Protein AF-A0A915M127-F1 (afdb_monomer)

Nearest PDB structures (foldseek):
  8on9-assembly1_A  TM=3.246E-01  e=2.427E-01  Malacoceros fuliginosus

Organism: Meloidogyne javanica (NCBI:txid6303)

Secondary structure (DSSP, 8-state):
---SHHHHHHHHHHHHHHHHHHHS-TT-SGGGHHHHHT-SSHHHHHHHHHHHHHHHHHHHHHHHHHHHHHHH---S----HHHHHHHHS--HHHHEEEEEETTEEE-HHHHEEEEEETTTEEEEEE------S-GGGS-EEEEEPPPPPS-TT------EEEE---SSS---S-SEEEE-TT-------------PPP-TTT--GGGTTS-TTHHHHHHHHIIIIIHHHS---TTHHHHS-TT----

Radius of gyration: 34.63 Å; Cα contacts (8 Å, |Δi|>4): 190; chains: 1; bounding box: 61×51×104 Å

Solvent-accessible surface area (backbone atoms only — not comparable to full-atom values): 15918 Å² total; per-residue (Å²): 142,89,80,74,75,69,59,61,60,56,51,56,54,54,56,49,53,54,51,53,60,54,68,78,42,81,83,68,70,56,89,56,52,71,62,46,74,69,50,91,51,73,69,62,41,55,55,49,52,51,52,52,50,52,54,48,53,52,52,51,51,52,52,50,51,48,54,50,42,55,71,76,55,64,82,68,82,76,69,50,66,47,58,49,48,72,70,75,34,88,49,58,85,59,32,47,73,46,31,28,49,37,91,44,81,48,63,46,70,77,42,38,43,83,42,71,43,89,99,66,46,77,45,74,40,73,57,97,78,80,72,87,49,63,73,88,57,21,40,79,47,74,43,72,43,82,64,90,71,92,62,90,81,63,94,62,88,74,68,47,76,48,72,77,75,75,99,44,83,40,75,51,94,58,62,75,42,80,43,55,80,100,58,91,85,84,83,90,85,80,92,81,89,85,85,80,77,86,36,97,89,79,48,71,78,91,47,76,87,53,38,87,40,46,63,60,51,51,53,48,42,45,65,70,29,40,66,76,64,75,44,79,66,76,60,43,71,69,54,46,64,84,86,64,84,80,125

Sequence (247 aa):
MNKSSTLSQKQGKKELVRRTLAEDYPGLDYLGIHSVLNARYSWYRILWFSILSVCLLIGLFTIYRIIHEYVQVPSATLINVKSFFDNFGLQCKQFLQHCQLGDTKLDCCKVFEPIYLIRRGRCFRTISLYQKNFDELGKLRVQLMHPPEMDKNLNKIKEIIAFVAEHKPQIA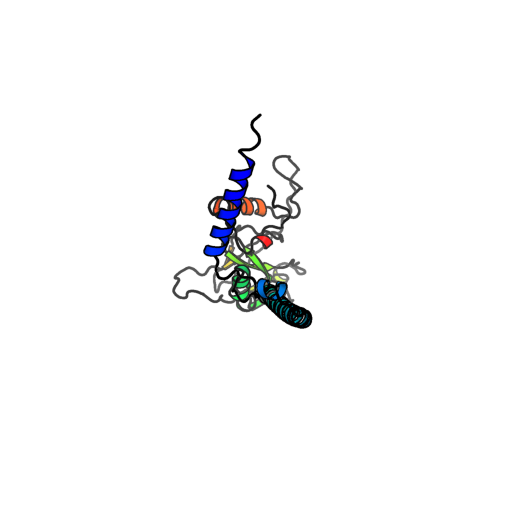PFPRYYLYPNVWTKMRLSARRIRLFPAAEVCSDEYLNVGKDICYIERWIQTYLEGPLNCTYPYMNEIRPTKLSRL

Structure (mmCIF, N/CA/C/O backbone):
data_AF-A0A915M127-F1
#
_entry.id   AF-A0A915M127-F1
#
loop_
_atom_site.group_PDB
_atom_site.id
_atom_site.type_symbol
_atom_site.label_atom_id
_atom_site.label_alt_id
_atom_site.label_comp_id
_atom_site.label_asym_id
_atom_site.label_entity_id
_atom_site.label_seq_id
_atom_site.pdbx_PDB_ins_code
_atom_site.Cartn_x
_atom_site.Cartn_y
_atom_site.Cartn_z
_atom_site.occupancy
_atom_site.B_iso_or_equiv
_atom_site.auth_seq_id
_atom_site.auth_comp_id
_atom_site.auth_asym_id
_atom_site.auth_atom_id
_atom_site.pdbx_PDB_model_num
ATOM 1 N N . MET A 1 1 ? 2.031 33.344 81.693 1.00 42.09 1 MET A N 1
ATOM 2 C CA . MET A 1 1 ? 0.870 32.428 81.780 1.00 42.09 1 MET A CA 1
ATOM 3 C C . MET A 1 1 ? -0.126 32.805 80.688 1.00 42.09 1 MET A C 1
ATOM 5 O O . MET A 1 1 ? -0.754 33.834 80.831 1.00 42.09 1 MET A O 1
ATOM 9 N N . ASN A 1 2 ? -0.205 32.066 79.574 1.00 46.06 2 ASN A N 1
ATOM 10 C CA . ASN A 1 2 ? -1.273 32.202 78.562 1.00 46.06 2 ASN A CA 1
ATOM 11 C C . ASN A 1 2 ? -1.235 30.987 77.615 1.00 46.06 2 ASN A C 1
ATOM 13 O O . ASN A 1 2 ? -0.660 31.033 76.533 1.00 46.06 2 ASN A O 1
ATOM 17 N N . LYS A 1 3 ? -1.776 29.849 78.069 1.00 45.22 3 LYS A N 1
ATOM 18 C CA . LYS A 1 3 ? -1.919 28.614 77.265 1.00 45.22 3 LYS A CA 1
ATOM 19 C C . LYS A 1 3 ? -3.330 28.002 77.327 1.00 45.22 3 LYS A C 1
ATOM 21 O O . LYS A 1 3 ? -3.561 26.962 76.726 1.00 45.22 3 LYS A O 1
ATOM 26 N N . SER A 1 4 ? -4.268 28.647 78.029 1.00 47.22 4 SER A N 1
ATOM 27 C CA . SER A 1 4 ? -5.620 28.113 78.276 1.00 47.22 4 SER A CA 1
ATOM 28 C C . SER A 1 4 ? -6.640 28.480 77.180 1.00 47.22 4 SER A C 1
ATOM 30 O O . SER A 1 4 ? -7.591 27.745 76.935 1.00 47.22 4 SER A O 1
ATOM 32 N N . SER A 1 5 ? -6.430 29.574 76.438 1.00 48.31 5 SER A N 1
ATOM 33 C CA . SER A 1 5 ? -7.429 30.109 75.495 1.00 48.31 5 SER A CA 1
ATOM 34 C C . SER A 1 5 ? -7.428 29.474 74.094 1.00 48.31 5 SER A C 1
ATOM 36 O O . SER A 1 5 ? -8.428 29.563 73.387 1.00 48.31 5 SER A O 1
ATOM 38 N N . THR A 1 6 ? -6.363 28.783 73.677 1.00 47.22 6 THR A N 1
ATOM 39 C CA . THR A 1 6 ? -6.256 28.191 72.323 1.00 47.22 6 THR A CA 1
ATOM 40 C C . THR A 1 6 ? -6.834 26.776 72.197 1.00 47.22 6 THR A C 1
ATOM 42 O O . THR A 1 6 ? -7.047 26.298 71.081 1.00 47.22 6 THR A O 1
ATOM 45 N N . LEU A 1 7 ? -7.126 26.100 73.314 1.00 50.34 7 LEU A N 1
ATOM 46 C CA . LEU A 1 7 ? -7.706 24.748 73.327 1.00 50.34 7 LEU A CA 1
ATOM 47 C C . LEU A 1 7 ? -9.230 24.754 73.124 1.00 50.34 7 LEU A C 1
ATOM 49 O O . LEU A 1 7 ? -9.739 23.939 72.355 1.00 50.34 7 LEU A O 1
ATOM 53 N N . SER A 1 8 ? -9.935 25.728 73.707 1.00 48.59 8 SER A N 1
ATOM 54 C CA . SER A 1 8 ? -11.399 25.849 73.599 1.00 48.59 8 SER A CA 1
ATOM 55 C C . SER A 1 8 ? -11.862 26.188 72.168 1.00 48.59 8 SER A C 1
ATOM 57 O O . SER A 1 8 ? -12.795 25.591 71.632 1.00 48.59 8 SER A O 1
ATOM 59 N N . GLN A 1 9 ? -11.123 27.048 71.456 1.00 51.84 9 GLN A N 1
ATOM 60 C CA . GLN A 1 9 ? -11.476 27.451 70.087 1.00 51.84 9 GLN A CA 1
ATOM 61 C C . GLN A 1 9 ? -11.247 26.340 69.037 1.00 51.84 9 GLN A C 1
ATOM 63 O O . GLN A 1 9 ? -11.909 26.311 67.997 1.00 51.84 9 GLN A O 1
ATOM 68 N N . LYS A 1 10 ? -10.337 25.389 69.305 1.00 51.91 10 LYS A N 1
ATOM 69 C CA . LYS A 1 10 ? -10.114 24.205 68.452 1.00 51.91 10 LYS A CA 1
ATOM 70 C C . LYS A 1 10 ? -11.212 23.149 68.603 1.00 51.91 10 LYS A C 1
ATOM 72 O O . LYS A 1 10 ? -11.467 22.429 67.639 1.00 51.91 10 LYS A O 1
ATOM 77 N N . GLN A 1 11 ? -11.858 23.063 69.767 1.00 53.84 11 GLN A N 1
ATOM 78 C CA . GLN A 1 11 ? -12.994 22.161 69.977 1.00 53.84 11 GLN A CA 1
ATOM 79 C C . GLN A 1 11 ? -14.227 22.648 69.205 1.00 53.84 11 GLN A C 1
ATOM 81 O O . GLN A 1 11 ? -14.786 21.880 68.428 1.00 53.84 11 GLN A O 1
ATOM 86 N N . GLY A 1 12 ? -14.549 23.946 69.268 1.00 61.09 12 GLY A N 1
ATOM 87 C CA . GLY A 1 12 ? -15.705 24.512 68.557 1.00 61.09 12 GLY A CA 1
ATOM 88 C C . GLY A 1 12 ? -15.650 24.373 67.029 1.00 61.09 12 GLY A C 1
ATOM 89 O O . GLY A 1 12 ? -16.664 24.086 66.399 1.00 61.09 12 GLY A O 1
ATOM 90 N N . LYS A 1 13 ? -14.464 24.497 66.411 1.00 59.50 13 LYS A N 1
ATOM 91 C CA . LYS A 1 13 ? -14.315 24.309 64.953 1.00 59.50 13 LYS A CA 1
ATOM 92 C C . LYS A 1 13 ? -14.474 22.852 64.514 1.00 59.50 13 LYS A C 1
ATOM 94 O O . LYS A 1 13 ? -15.013 22.610 63.441 1.00 59.50 13 LYS A O 1
ATOM 99 N N . LYS A 1 14 ? -14.028 21.885 65.324 1.00 61.88 14 LYS A N 1
ATOM 100 C CA . LYS A 1 14 ? -14.234 20.459 65.026 1.00 61.88 14 LYS A CA 1
ATOM 101 C C . LYS A 1 14 ? -15.705 20.074 65.147 1.00 61.88 14 LYS A C 1
ATOM 103 O O . LYS A 1 14 ? -16.187 19.335 64.299 1.00 61.88 14 LYS A O 1
ATOM 108 N N . GLU A 1 15 ? -16.403 20.605 66.148 1.00 64.62 15 GLU A N 1
ATOM 109 C CA . GLU A 1 15 ? -17.844 20.401 66.339 1.00 64.62 15 GLU A CA 1
ATOM 110 C C . GLU A 1 15 ? -18.656 20.966 65.162 1.00 64.62 15 GLU A C 1
ATOM 112 O O . GLU A 1 15 ? -19.556 20.305 64.650 1.00 64.62 15 GLU A O 1
ATOM 117 N N . LEU A 1 16 ? -18.292 22.166 64.691 1.00 66.19 16 LEU A N 1
ATOM 118 C CA . LEU A 1 16 ? -18.963 22.846 63.582 1.00 66.19 16 LEU A CA 1
ATOM 119 C C . LEU A 1 16 ? -18.772 22.107 62.250 1.00 66.19 16 LEU A C 1
ATOM 121 O O . LEU A 1 16 ? -19.744 21.870 61.544 1.00 66.19 16 LEU A O 1
ATOM 125 N N . VAL A 1 17 ? -17.540 21.675 61.948 1.00 63.66 17 VAL A N 1
ATOM 126 C CA . VAL A 1 17 ? -17.229 20.884 60.740 1.00 63.66 17 VAL A CA 1
ATOM 127 C C . VAL A 1 17 ? -17.954 19.535 60.754 1.00 63.66 17 VAL A C 1
ATOM 129 O O . VAL A 1 17 ? -18.365 19.038 59.709 1.00 63.66 17 VAL A O 1
ATOM 132 N N . ARG A 1 18 ? -18.146 18.941 61.939 1.00 59.34 18 ARG A N 1
ATOM 133 C CA . ARG A 1 18 ? -18.912 17.698 62.097 1.00 59.34 18 ARG A CA 1
ATOM 134 C C . ARG A 1 18 ? -20.396 17.888 61.791 1.00 59.34 18 ARG A C 1
ATOM 136 O O . ARG A 1 18 ? -21.004 16.975 61.249 1.00 59.34 18 ARG A O 1
ATOM 143 N N . ARG A 1 19 ? -20.961 19.047 62.147 1.00 60.78 19 ARG A N 1
ATOM 144 C CA . ARG A 1 19 ? -22.362 19.385 61.863 1.00 60.78 19 ARG A CA 1
ATOM 145 C C . ARG A 1 19 ? -22.588 19.686 60.383 1.00 60.78 19 ARG A C 1
ATOM 147 O O . ARG A 1 19 ? -23.511 19.124 59.813 1.00 60.78 19 ARG A O 1
ATOM 154 N N . THR A 1 20 ? -21.709 20.459 59.742 1.00 61.69 20 THR A N 1
ATOM 155 C CA . THR A 1 20 ? -21.866 20.790 58.313 1.00 61.69 20 THR A CA 1
ATOM 156 C C . THR A 1 20 ? -21.699 19.573 57.402 1.00 61.69 20 THR A C 1
ATOM 158 O O . THR A 1 20 ? -22.468 19.398 56.467 1.00 61.69 20 THR A O 1
ATOM 161 N N . LEU A 1 21 ? -20.769 18.660 57.710 1.00 54.94 21 LEU A N 1
ATOM 162 C CA . LEU A 1 21 ? -20.610 17.421 56.933 1.00 54.94 21 LEU A CA 1
ATOM 163 C C . LEU A 1 21 ? -21.798 16.452 57.059 1.00 54.94 21 LEU A C 1
ATOM 165 O O . LEU A 1 21 ? -22.003 15.640 56.161 1.00 54.94 21 LEU A O 1
ATOM 169 N N . ALA A 1 22 ? -22.548 16.510 58.162 1.00 56.47 22 ALA A N 1
ATOM 170 C CA . ALA A 1 22 ? -23.720 15.663 58.377 1.00 56.47 22 ALA A CA 1
ATOM 171 C C . ALA A 1 22 ? -24.986 16.222 57.702 1.00 56.47 22 ALA A C 1
ATOM 173 O O . ALA A 1 22 ? -25.851 15.447 57.306 1.00 56.47 22 ALA A O 1
ATOM 174 N N . GLU A 1 23 ? -25.091 17.546 57.545 1.00 54.50 23 GLU A N 1
ATOM 175 C CA . GLU A 1 23 ? -26.241 18.201 56.903 1.00 54.50 23 GLU A CA 1
ATOM 176 C C . GLU A 1 23 ? -26.156 18.196 55.365 1.00 54.50 23 GLU A C 1
ATOM 178 O O . GLU A 1 23 ? -27.188 18.079 54.706 1.00 54.50 23 GLU A O 1
ATOM 183 N N . A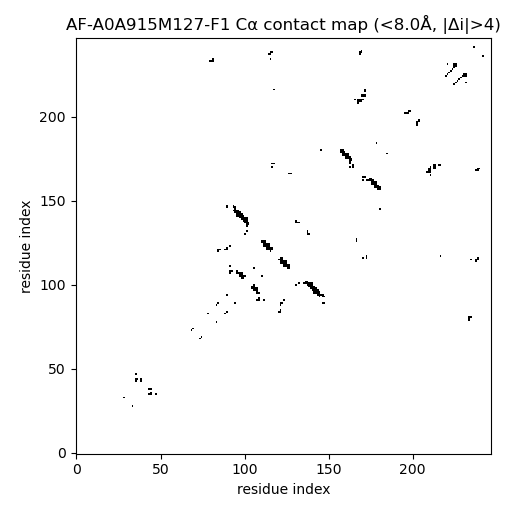SP A 1 24 ? -24.951 18.229 54.780 1.00 51.69 24 ASP A N 1
ATOM 184 C CA . ASP A 1 24 ? -24.773 18.332 53.320 1.00 51.69 24 ASP A CA 1
ATOM 185 C C . ASP A 1 24 ? -24.861 16.988 52.558 1.00 51.69 24 ASP A C 1
ATOM 187 O O . ASP A 1 24 ? -24.938 16.979 51.329 1.00 51.69 24 ASP A O 1
ATOM 191 N N . TYR A 1 25 ? -24.874 15.839 53.248 1.00 49.00 25 TYR A N 1
ATOM 192 C CA . TYR A 1 25 ? -24.977 14.505 52.627 1.00 49.00 25 TYR A CA 1
ATOM 193 C C . TYR A 1 25 ? -25.873 13.544 53.441 1.00 49.00 25 TYR A C 1
ATOM 195 O O . TYR A 1 25 ? -25.385 12.558 54.000 1.00 49.00 25 TYR A O 1
ATOM 203 N N . PRO A 1 26 ? -27.208 13.737 53.452 1.00 47.75 26 PRO A N 1
ATOM 204 C CA . PRO A 1 26 ? -28.144 12.863 54.176 1.00 47.75 26 PRO A CA 1
ATOM 205 C C . PRO A 1 26 ? -28.239 11.429 53.607 1.00 47.75 26 PRO A C 1
ATOM 207 O O . PRO A 1 26 ? -28.959 10.592 54.139 1.00 47.75 26 PRO A O 1
ATOM 210 N N . GLY A 1 27 ? -27.521 11.126 52.518 1.00 45.88 27 GLY A N 1
ATOM 211 C CA . GLY A 1 27 ? -27.430 9.792 51.911 1.00 45.88 27 GLY A CA 1
ATOM 212 C C . GLY A 1 27 ? -26.177 8.994 52.286 1.00 45.88 27 GLY A C 1
ATOM 213 O O . GLY A 1 27 ? -26.034 7.861 51.830 1.00 45.88 27 GLY A O 1
ATOM 214 N N . LEU A 1 28 ? -25.264 9.562 53.086 1.00 44.72 28 LEU A N 1
ATOM 215 C CA . LEU A 1 28 ? -24.048 8.881 53.552 1.00 44.72 28 LEU A CA 1
ATOM 216 C C . LEU A 1 28 ? -24.160 8.382 55.003 1.00 44.72 28 LEU A C 1
ATOM 218 O O . LEU A 1 28 ? -23.150 8.084 55.642 1.00 44.72 28 LEU A O 1
ATOM 222 N N . ASP A 1 29 ? -25.384 8.246 55.517 1.00 48.94 29 ASP A N 1
ATOM 223 C CA . ASP A 1 29 ? -25.671 7.412 56.680 1.00 48.94 29 ASP A CA 1
ATOM 224 C C . ASP A 1 29 ? -25.429 5.956 56.280 1.00 48.94 29 ASP A C 1
ATOM 226 O O . ASP A 1 29 ? -26.311 5.255 55.787 1.00 48.94 29 ASP A O 1
ATOM 230 N N . TYR A 1 30 ? -24.172 5.535 56.420 1.00 59.25 30 TYR A N 1
ATOM 231 C CA . TYR A 1 30 ? -23.655 4.198 56.158 1.00 59.25 30 TYR A CA 1
ATOM 232 C C . TYR A 1 30 ? -24.682 3.110 56.476 1.00 59.25 30 TYR A C 1
ATOM 234 O O . TYR A 1 30 ? -24.772 2.724 57.634 1.00 59.25 30 TYR A O 1
ATOM 242 N N . LEU A 1 31 ? -25.420 2.610 55.476 1.00 58.62 31 LEU A N 1
ATOM 243 C CA . LEU A 1 31 ? -26.059 1.283 55.391 1.00 58.62 31 LEU A CA 1
ATOM 244 C C . LEU A 1 31 ? -26.535 0.656 56.730 1.00 58.62 31 LEU A C 1
ATOM 246 O O . LEU A 1 31 ? -26.348 -0.535 56.956 1.00 58.62 31 LEU A O 1
ATOM 250 N N . GLY A 1 32 ? -27.099 1.439 57.657 1.00 57.94 32 GLY A N 1
ATOM 251 C CA . GLY A 1 32 ? -27.458 0.981 59.005 1.00 57.94 32 GLY A CA 1
ATOM 252 C C . GLY A 1 32 ? -26.301 0.617 59.961 1.00 57.94 32 GLY A C 1
ATOM 253 O O . GLY A 1 32 ? -26.574 0.114 61.048 1.00 57.94 32 GLY A O 1
ATOM 254 N N . ILE A 1 33 ? -25.029 0.887 59.641 1.00 64.25 33 ILE A N 1
ATOM 255 C CA . ILE A 1 33 ? -23.848 0.555 60.469 1.00 64.25 33 ILE A CA 1
ATOM 256 C C . ILE A 1 33 ? -23.959 1.155 61.878 1.00 64.25 33 ILE A C 1
ATOM 258 O O . ILE A 1 33 ? -23.636 0.489 62.865 1.00 64.25 33 ILE A O 1
ATOM 262 N N . HIS A 1 34 ? -24.473 2.382 61.994 1.00 61.47 34 HIS A N 1
ATOM 263 C CA . HIS A 1 34 ? -24.684 3.034 63.289 1.00 61.47 34 HIS A CA 1
ATOM 264 C C . HIS A 1 34 ? -25.728 2.289 64.146 1.00 61.47 34 HIS A C 1
ATOM 266 O O . HIS A 1 34 ? -25.537 2.088 65.345 1.00 61.47 34 HIS A O 1
ATOM 272 N N . SER A 1 35 ? -26.790 1.786 63.514 1.00 61.53 35 SER A N 1
ATOM 273 C CA . SER A 1 35 ? -27.838 0.968 64.137 1.00 61.53 35 SER A CA 1
ATOM 274 C C . SER A 1 35 ? -27.337 -0.428 64.539 1.00 61.53 35 SER A C 1
ATOM 276 O O . SER A 1 35 ? -27.804 -0.994 65.526 1.00 61.53 35 SER A O 1
ATOM 278 N N . VAL A 1 36 ? -26.356 -0.977 63.813 1.00 60.44 36 VAL A N 1
ATOM 279 C CA . VAL A 1 36 ? -25.737 -2.289 64.082 1.00 60.44 36 VAL A CA 1
ATOM 280 C C . VAL A 1 36 ? -24.736 -2.224 65.239 1.00 60.44 36 VAL A C 1
ATOM 282 O O . VAL A 1 36 ? -24.741 -3.103 66.104 1.00 60.44 36 VAL A O 1
ATOM 285 N N . LEU A 1 37 ? -23.917 -1.169 65.310 1.00 65.19 37 LEU A N 1
ATOM 286 C CA . LEU A 1 37 ? -22.949 -0.965 66.397 1.00 65.19 37 LEU A CA 1
ATOM 287 C C . LEU A 1 37 ? -23.634 -0.752 67.758 1.00 65.19 37 LEU A C 1
ATOM 289 O O . LEU A 1 37 ? -23.118 -1.208 68.780 1.00 65.19 37 LEU A O 1
ATOM 293 N N . ASN A 1 38 ? -24.821 -0.136 67.765 1.00 67.19 38 ASN A N 1
ATOM 294 C CA . ASN A 1 38 ? -25.605 0.138 68.974 1.00 67.19 38 ASN A CA 1
ATOM 295 C C . ASN A 1 38 ? -26.623 -0.960 69.348 1.00 67.19 38 ASN A C 1
ATOM 297 O O . ASN A 1 38 ? -27.334 -0.827 70.345 1.00 67.19 38 ASN A O 1
ATOM 301 N N . ALA A 1 39 ? -26.712 -2.060 68.591 1.00 66.69 39 ALA A N 1
ATOM 302 C CA . ALA A 1 39 ? -27.674 -3.125 68.871 1.00 66.69 39 ALA A CA 1
ATOM 303 C C . ALA A 1 39 ? -27.331 -3.887 70.168 1.00 66.69 39 ALA A C 1
ATOM 305 O O . ALA A 1 39 ? -26.186 -4.302 70.371 1.00 66.69 39 ALA A O 1
ATOM 306 N N . ARG A 1 40 ? -28.340 -4.095 71.029 1.00 62.47 40 ARG A N 1
ATOM 307 C CA . ARG A 1 40 ? -28.220 -4.678 72.384 1.00 62.47 40 ARG A CA 1
ATOM 308 C C . ARG A 1 40 ? -27.987 -6.198 72.398 1.00 62.47 40 ARG A C 1
ATOM 310 O O . ARG A 1 40 ? -27.433 -6.715 73.360 1.00 62.47 40 ARG A O 1
ATOM 317 N N . TYR A 1 41 ? -28.388 -6.906 71.338 1.00 76.69 41 TYR A N 1
ATOM 318 C CA . TYR A 1 41 ? -28.302 -8.368 71.231 1.00 76.69 41 TYR A CA 1
ATOM 319 C C . TYR A 1 41 ? -27.238 -8.801 70.215 1.00 76.69 41 TYR A C 1
ATOM 321 O O . TYR A 1 41 ? -27.244 -8.361 69.065 1.00 76.69 41 TYR A O 1
ATOM 329 N N . SER A 1 42 ? -26.344 -9.704 70.631 1.00 73.19 42 SER A N 1
ATOM 330 C CA . SER A 1 42 ? -25.179 -10.133 69.837 1.00 73.19 42 SER A CA 1
ATOM 331 C C . SER A 1 42 ? -25.556 -10.850 68.528 1.00 73.19 42 SER A C 1
ATOM 333 O O . SER A 1 42 ? -24.914 -10.650 67.499 1.00 73.19 42 SER A O 1
ATOM 335 N N . TRP A 1 43 ? -26.655 -11.613 68.519 1.00 78.25 43 TRP A N 1
ATOM 336 C CA . TRP A 1 43 ? -27.110 -12.353 67.331 1.00 78.25 43 TRP A CA 1
ATOM 337 C C . TRP A 1 43 ? -27.520 -11.436 66.166 1.00 78.25 43 TRP A C 1
ATOM 339 O O . TRP A 1 43 ? -27.223 -11.723 65.008 1.00 78.25 43 TRP A O 1
ATOM 349 N N . TYR A 1 44 ? -28.109 -10.277 66.475 1.00 80.06 44 TYR A N 1
ATOM 350 C CA . TYR A 1 44 ? -28.496 -9.284 65.470 1.00 80.06 44 TYR A CA 1
ATOM 351 C C . TYR A 1 44 ? -27.281 -8.675 64.756 1.00 80.06 44 TYR A C 1
ATOM 353 O O . TYR A 1 44 ? -27.340 -8.390 63.562 1.00 80.06 44 TYR A O 1
ATOM 361 N N . ARG A 1 45 ? -26.149 -8.534 65.463 1.00 77.94 45 ARG A N 1
ATOM 362 C CA . ARG A 1 45 ? -24.891 -8.047 64.877 1.00 77.94 45 ARG A CA 1
ATOM 363 C C . ARG A 1 45 ? -24.339 -9.042 63.859 1.00 77.94 45 ARG A C 1
ATOM 365 O O . ARG A 1 45 ? -23.973 -8.639 62.762 1.00 77.94 45 ARG A O 1
ATOM 372 N N . ILE A 1 46 ? -24.327 -10.332 64.199 1.00 82.31 46 ILE A N 1
ATOM 373 C CA . ILE A 1 46 ? -23.824 -11.403 63.320 1.00 82.31 46 ILE A CA 1
ATOM 374 C C . ILE A 1 46 ? -24.650 -11.481 62.030 1.00 82.31 46 ILE A C 1
ATOM 376 O O . ILE A 1 46 ? -24.085 -11.533 60.938 1.00 82.31 46 ILE A O 1
ATOM 380 N N . LEU A 1 47 ? -25.980 -11.427 62.149 1.00 83.94 47 LEU A N 1
ATOM 381 C CA . LEU A 1 47 ? -26.890 -11.450 61.004 1.00 83.94 47 LEU A CA 1
ATOM 382 C C . LEU A 1 47 ? -26.645 -10.256 60.066 1.00 83.94 47 LEU A C 1
ATOM 384 O O . LEU A 1 47 ? -26.551 -10.426 58.853 1.00 83.94 47 LEU A O 1
ATOM 388 N N . TRP A 1 48 ? -26.447 -9.060 60.620 1.00 81.38 48 TRP A N 1
ATOM 389 C CA . TRP A 1 48 ? -26.154 -7.863 59.830 1.00 81.38 48 TRP A CA 1
ATOM 390 C C . TRP A 1 48 ? -24.784 -7.882 59.151 1.00 81.38 48 TRP A C 1
ATOM 392 O O . TRP A 1 48 ? -24.673 -7.478 57.993 1.00 81.38 48 TRP A O 1
ATOM 402 N N . PHE A 1 49 ? -23.746 -8.382 59.826 1.00 84.12 49 PHE A N 1
ATOM 403 C CA . PHE A 1 49 ? -22.431 -8.560 59.203 1.00 84.12 49 PHE A CA 1
ATOM 404 C C . PHE A 1 49 ? -22.481 -9.563 58.047 1.00 84.12 49 PHE A C 1
ATOM 406 O O . PHE A 1 49 ? -21.833 -9.343 57.025 1.00 84.12 49 PHE A O 1
ATOM 413 N N . SER A 1 50 ? -23.287 -10.622 58.172 1.00 86.44 50 SER A N 1
ATOM 414 C CA . SER A 1 50 ? -23.515 -11.575 57.085 1.00 86.44 50 SER A CA 1
ATOM 415 C C . SER A 1 50 ? -24.173 -10.902 55.876 1.00 86.44 50 SER A C 1
ATOM 417 O O . SER A 1 50 ? -23.660 -11.022 54.766 1.00 86.44 50 SER A O 1
ATOM 419 N N . ILE A 1 51 ? -25.232 -10.114 56.088 1.00 87.31 51 ILE A N 1
ATOM 420 C CA . ILE A 1 51 ? -25.920 -9.388 55.007 1.00 87.31 51 ILE A CA 1
ATOM 421 C C . ILE A 1 51 ? -24.983 -8.384 54.322 1.00 87.31 51 ILE A C 1
ATOM 423 O O . ILE A 1 51 ? -24.895 -8.364 53.096 1.00 87.31 51 ILE A O 1
ATOM 427 N N . LEU A 1 52 ? -24.238 -7.585 55.092 1.00 85.56 52 LEU A N 1
ATOM 428 C CA . LEU A 1 52 ? -23.283 -6.618 54.537 1.00 85.56 52 LEU A CA 1
ATOM 429 C C . LEU A 1 52 ? -22.170 -7.303 53.738 1.00 85.56 52 LEU A C 1
ATOM 431 O O . LEU A 1 52 ? -21.805 -6.822 52.667 1.00 85.56 52 LEU A O 1
ATOM 435 N N . SER A 1 53 ? -21.658 -8.434 54.227 1.00 87.25 53 SER A N 1
ATOM 436 C CA . SER A 1 53 ? -20.644 -9.216 53.519 1.00 87.25 53 SER A CA 1
ATOM 437 C C . SER A 1 53 ? -21.175 -9.769 52.195 1.00 87.25 53 SER A C 1
ATOM 439 O O . SER A 1 53 ? -20.499 -9.642 51.177 1.00 87.25 53 SER A O 1
ATOM 441 N N . VAL A 1 54 ? -22.401 -10.305 52.175 1.00 93.56 54 VAL A N 1
ATOM 442 C CA . VAL A 1 54 ? -23.042 -10.800 50.946 1.00 93.56 54 VAL A CA 1
ATOM 443 C C . VAL A 1 54 ? -23.255 -9.666 49.941 1.00 93.56 54 VAL A C 1
ATOM 445 O O . VAL A 1 54 ? -22.882 -9.809 48.777 1.00 93.56 54 VAL A O 1
ATOM 448 N N . CYS A 1 55 ? -23.772 -8.514 50.377 1.00 90.19 55 CYS A N 1
ATOM 449 C CA . CYS A 1 55 ? -23.946 -7.345 49.511 1.00 90.19 55 CYS A CA 1
ATOM 450 C C . CYS A 1 55 ? -22.612 -6.840 48.941 1.00 90.19 55 CYS A C 1
ATOM 452 O O . CYS A 1 55 ? -22.536 -6.496 47.762 1.00 90.19 55 CYS A O 1
ATOM 454 N N . LEU A 1 56 ? -21.549 -6.833 49.751 1.00 91.06 56 LEU A N 1
ATOM 455 C CA . LEU A 1 56 ? -20.214 -6.427 49.319 1.00 91.06 56 LEU A CA 1
ATOM 456 C C . LEU A 1 56 ? -19.626 -7.411 48.300 1.00 91.06 56 LEU A C 1
ATOM 458 O O . LEU A 1 56 ? -19.074 -6.977 47.293 1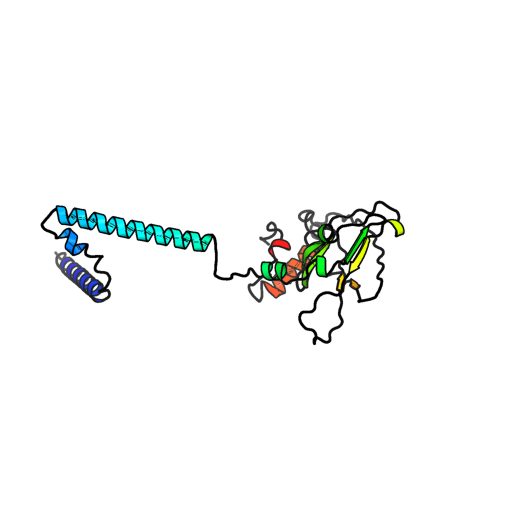.00 91.06 56 LEU A O 1
ATOM 462 N N . LEU A 1 57 ? -19.784 -8.721 48.509 1.00 94.81 57 LEU A N 1
ATOM 463 C CA . LEU A 1 57 ? -19.327 -9.742 47.561 1.00 94.81 57 LEU A CA 1
ATOM 464 C C . LEU A 1 57 ? -20.071 -9.658 46.223 1.00 94.81 57 LEU A C 1
ATOM 466 O O . LEU A 1 57 ? -19.434 -9.724 45.174 1.00 94.81 57 LEU A O 1
ATOM 470 N N . ILE A 1 58 ? -21.392 -9.455 46.246 1.00 95.25 58 ILE A N 1
ATOM 471 C CA . ILE A 1 58 ? -22.189 -9.253 45.027 1.00 95.25 58 ILE A CA 1
ATOM 472 C C . ILE A 1 58 ? -21.741 -7.975 44.307 1.00 95.25 58 ILE A C 1
ATOM 474 O O . ILE A 1 58 ? -21.525 -8.011 43.099 1.00 95.25 58 ILE A O 1
ATOM 478 N N . GLY A 1 59 ? -21.537 -6.873 45.036 1.00 94.25 59 GLY A N 1
ATOM 479 C CA . GLY A 1 59 ? -21.053 -5.614 44.465 1.00 94.25 59 GLY A CA 1
ATOM 480 C C . GLY A 1 59 ? -19.656 -5.729 43.847 1.00 94.25 59 GLY A C 1
ATOM 481 O O . GLY A 1 59 ? -19.421 -5.237 42.747 1.00 94.25 59 GLY A O 1
ATOM 482 N N . LEU A 1 60 ? -18.727 -6.428 44.504 1.00 95.38 60 LEU A N 1
ATOM 483 C CA . LEU A 1 60 ? -17.402 -6.692 43.936 1.00 95.38 60 LEU A CA 1
ATOM 484 C C . LEU A 1 60 ? -17.484 -7.589 42.697 1.00 95.38 60 LEU A C 1
ATOM 486 O O . LEU A 1 60 ? -16.782 -7.339 41.718 1.00 95.38 60 LEU A O 1
ATOM 490 N N . PHE A 1 61 ? -18.355 -8.600 42.708 1.00 96.25 61 PHE A N 1
ATOM 491 C CA . PHE A 1 61 ? -18.552 -9.492 41.569 1.00 96.25 61 PHE A CA 1
ATOM 492 C C . PHE A 1 61 ? -19.134 -8.759 40.354 1.00 96.25 61 PHE A C 1
ATOM 494 O O . PHE A 1 61 ? -18.655 -8.953 39.237 1.00 96.25 61 PHE A O 1
ATOM 501 N N . THR A 1 62 ? -20.124 -7.881 40.545 1.00 94.44 62 THR A N 1
ATOM 502 C CA . THR A 1 62 ? -20.688 -7.088 39.443 1.00 94.44 62 THR A CA 1
ATOM 503 C C . THR A 1 62 ? -19.674 -6.095 38.890 1.00 94.44 62 THR A C 1
ATOM 505 O O . THR A 1 62 ? -19.537 -6.009 37.672 1.00 94.44 62 THR A O 1
ATOM 508 N N . ILE A 1 63 ? -18.913 -5.404 39.746 1.00 94.25 63 ILE A N 1
ATOM 509 C CA . ILE A 1 63 ? -17.835 -4.501 39.313 1.00 94.25 63 ILE A CA 1
ATOM 510 C C . ILE A 1 63 ? -16.781 -5.275 38.520 1.00 94.25 63 ILE A C 1
ATOM 512 O O . ILE A 1 63 ? -16.398 -4.842 37.434 1.00 94.25 63 ILE A O 1
ATOM 516 N N . TYR A 1 64 ? -16.349 -6.437 39.016 1.00 94.38 64 TYR A N 1
ATOM 517 C CA . TYR A 1 64 ? -15.413 -7.302 38.301 1.00 94.38 64 TYR A CA 1
ATOM 518 C C . TYR A 1 64 ? -15.957 -7.699 36.927 1.00 94.38 64 TYR A C 1
ATOM 520 O O . TYR A 1 64 ? -15.250 -7.561 35.931 1.00 94.38 64 TYR A O 1
ATOM 528 N N . ARG A 1 65 ? -17.221 -8.134 36.851 1.00 93.19 65 ARG A N 1
ATOM 529 C CA . ARG A 1 65 ? -17.851 -8.534 35.588 1.00 93.19 65 ARG A CA 1
ATOM 530 C C . ARG A 1 65 ? -17.934 -7.370 34.606 1.00 93.19 65 ARG A C 1
ATOM 532 O O . ARG A 1 65 ? -17.629 -7.556 33.436 1.00 93.19 65 ARG A O 1
ATOM 539 N N . ILE A 1 66 ? -18.299 -6.182 35.088 1.00 88.50 66 ILE A N 1
ATOM 540 C CA . ILE A 1 66 ? -18.351 -4.956 34.290 1.00 88.50 66 ILE A CA 1
ATOM 541 C C . ILE A 1 66 ? -16.956 -4.630 33.753 1.00 88.50 66 ILE A C 1
ATOM 543 O O . ILE A 1 66 ? -16.795 -4.506 32.547 1.00 88.50 66 ILE A O 1
ATOM 547 N N . ILE A 1 67 ? -15.930 -4.556 34.607 1.00 86.50 67 ILE A N 1
ATOM 548 C CA . ILE A 1 67 ? -14.551 -4.268 34.175 1.00 86.50 67 ILE A CA 1
ATOM 549 C C . ILE A 1 67 ? -14.072 -5.313 33.162 1.00 86.50 67 ILE A C 1
ATOM 551 O O . ILE A 1 67 ? -13.504 -4.958 32.133 1.00 86.50 67 ILE A O 1
ATOM 555 N N . HIS A 1 68 ? -14.332 -6.594 33.421 1.00 87.19 68 HIS A N 1
ATOM 556 C CA . HIS A 1 68 ? -13.977 -7.678 32.513 1.00 87.19 68 HIS A CA 1
ATOM 557 C C . HIS A 1 68 ? -14.674 -7.534 31.150 1.00 87.19 68 HIS A C 1
ATOM 559 O O . HIS A 1 68 ? -14.035 -7.692 30.112 1.00 87.19 68 HIS A O 1
ATOM 565 N N . GLU A 1 69 ? -15.961 -7.185 31.137 1.00 84.56 69 GLU A N 1
ATOM 566 C CA . GLU A 1 69 ? -16.743 -6.928 29.924 1.00 84.56 69 GLU A CA 1
ATOM 567 C C . GLU A 1 69 ? -16.220 -5.696 29.160 1.00 84.56 69 GLU A C 1
ATOM 569 O O . GLU A 1 69 ? -15.996 -5.787 27.957 1.00 84.56 69 GLU A O 1
ATOM 574 N N . TYR A 1 70 ? -15.900 -4.594 29.850 1.00 75.00 70 TYR A N 1
ATOM 575 C CA . TYR A 1 70 ? -15.290 -3.397 29.249 1.00 75.00 70 TYR A CA 1
ATOM 576 C C . TYR A 1 70 ? -13.903 -3.661 28.645 1.00 75.00 70 TYR A C 1
ATOM 578 O O . TYR A 1 70 ? -13.554 -3.061 27.629 1.00 75.00 70 TYR A O 1
ATOM 586 N N . VAL A 1 71 ? -13.104 -4.541 29.255 1.00 76.56 71 VAL A N 1
ATOM 587 C CA . VAL A 1 71 ? -11.761 -4.887 28.765 1.00 76.56 71 VAL A CA 1
ATOM 588 C C . VAL A 1 71 ? -11.822 -5.863 27.588 1.00 76.56 71 VAL A C 1
ATOM 590 O O . VAL A 1 71 ? -11.026 -5.736 26.659 1.00 76.56 71 VAL A O 1
ATOM 593 N N . GLN A 1 72 ? -12.742 -6.834 27.604 1.00 73.50 72 GLN A N 1
ATOM 594 C CA . GLN A 1 72 ? -12.806 -7.870 26.567 1.00 73.50 72 GLN A CA 1
ATOM 595 C C . GLN A 1 72 ? -13.700 -7.516 25.376 1.00 73.50 72 GLN A C 1
ATOM 597 O O . GLN A 1 72 ? -13.408 -7.938 24.258 1.00 73.50 72 GLN A O 1
ATOM 602 N N . VAL A 1 73 ? -14.774 -6.752 25.590 1.00 60.16 73 VAL A N 1
ATOM 603 C CA . VAL A 1 73 ? -15.754 -6.398 24.554 1.00 60.16 73 VAL A CA 1
ATOM 604 C C . VAL A 1 73 ? -16.028 -4.892 24.607 1.00 60.16 73 VAL A C 1
ATOM 606 O O . VAL A 1 73 ? -17.102 -4.473 25.040 1.00 60.16 73 VAL A O 1
ATOM 609 N N . PRO A 1 74 ? -15.077 -4.036 24.185 1.00 52.50 74 PRO A N 1
ATOM 610 C CA . PRO A 1 74 ? -15.336 -2.606 24.083 1.00 52.50 74 PRO A CA 1
ATOM 611 C C . PRO A 1 74 ? -16.468 -2.365 23.069 1.00 52.50 74 PRO A C 1
ATOM 613 O O . PRO A 1 74 ? -16.271 -2.417 21.857 1.00 52.50 74 PRO A O 1
ATOM 616 N N . SER A 1 75 ? -17.678 -2.132 23.577 1.00 48.78 75 SER A N 1
ATOM 617 C CA . SER A 1 75 ? -18.900 -1.859 22.806 1.00 48.78 75 SER A CA 1
ATOM 618 C C . SER A 1 75 ? -19.070 -0.375 22.463 1.00 48.78 75 SER A C 1
ATOM 620 O O . SER A 1 75 ? -19.953 -0.010 21.687 1.00 48.78 75 SER A O 1
ATOM 622 N N . ALA A 1 76 ? -18.174 0.488 22.951 1.00 51.34 76 ALA A N 1
ATOM 623 C CA . ALA A 1 76 ? -17.965 1.811 22.385 1.00 51.34 76 ALA A CA 1
ATOM 624 C C . ALA A 1 76 ? -17.050 1.668 21.166 1.00 51.34 76 ALA A C 1
ATOM 626 O O . ALA A 1 76 ? -15.888 1.283 21.290 1.00 51.34 76 ALA A O 1
ATOM 627 N N . THR A 1 77 ? -17.584 1.963 19.985 1.00 48.50 77 THR A N 1
ATOM 628 C CA . THR A 1 77 ? -16.885 1.942 18.700 1.00 48.50 77 THR A CA 1
ATOM 629 C C . THR A 1 77 ? -15.738 2.953 18.675 1.00 48.50 77 THR A C 1
ATOM 631 O O . THR A 1 77 ? -15.819 3.990 18.020 1.00 48.50 77 THR A O 1
ATOM 634 N N . LEU A 1 78 ? -14.620 2.643 19.329 1.00 46.06 78 LEU A N 1
ATOM 635 C CA . LEU A 1 78 ? -13.325 3.146 18.907 1.00 46.06 78 LEU A CA 1
ATOM 636 C C . LEU A 1 78 ? -12.989 2.364 17.639 1.00 46.06 78 LEU A C 1
ATOM 638 O O . LEU A 1 78 ? -12.202 1.419 17.645 1.00 46.06 78 LEU A O 1
ATOM 642 N N . ILE A 1 79 ? -13.674 2.711 16.542 1.00 52.78 79 ILE A N 1
ATOM 643 C CA . ILE A 1 79 ? -13.224 2.337 15.208 1.00 52.78 79 ILE A CA 1
ATOM 644 C C . ILE A 1 79 ? -11.875 3.020 15.096 1.00 52.78 79 ILE A C 1
ATOM 646 O O . ILE A 1 79 ? -11.774 4.214 14.819 1.00 52.78 79 ILE A O 1
ATOM 650 N N . ASN A 1 80 ? -10.830 2.265 15.417 1.00 63.47 80 ASN A N 1
ATOM 651 C CA . ASN A 1 80 ? -9.477 2.686 15.166 1.00 63.47 80 ASN A CA 1
ATOM 652 C C . ASN A 1 80 ? -9.450 3.052 13.682 1.00 63.47 80 ASN A C 1
ATOM 654 O O . ASN A 1 80 ? -9.809 2.227 12.849 1.00 63.47 80 ASN A O 1
ATOM 658 N N . VAL A 1 81 ? -9.124 4.294 13.328 1.00 69.62 81 VAL A N 1
ATOM 659 C CA . VAL A 1 81 ? -9.285 4.780 11.945 1.00 69.62 81 VAL A CA 1
ATOM 660 C C . VAL A 1 81 ? -8.509 3.891 10.955 1.00 69.62 81 VAL A C 1
ATOM 662 O O . VAL A 1 81 ? -8.874 3.774 9.790 1.00 69.62 81 VAL A O 1
ATOM 665 N N . LYS A 1 82 ? -7.502 3.150 11.436 1.00 72.25 82 LYS A N 1
ATOM 666 C CA . LYS A 1 82 ? -6.867 2.045 10.713 1.00 72.25 82 LYS A CA 1
ATOM 667 C C . LYS A 1 82 ? -7.840 0.929 10.291 1.00 72.25 82 LYS A C 1
ATOM 669 O O . LYS A 1 82 ? -7.856 0.563 9.120 1.00 72.25 82 LYS A O 1
ATOM 674 N N . SER A 1 83 ? -8.663 0.405 11.202 1.00 76.75 83 SER A N 1
ATOM 675 C CA . SER A 1 83 ? -9.625 -0.664 10.894 1.00 76.75 83 SER A CA 1
ATOM 676 C C . SER A 1 83 ? -10.672 -0.215 9.876 1.00 76.75 83 SER A C 1
ATOM 678 O O . SER A 1 83 ? -11.127 -1.020 9.067 1.00 76.75 83 SER A O 1
ATOM 680 N N . PHE A 1 84 ? -10.997 1.080 9.840 1.00 81.19 84 PHE A N 1
ATOM 681 C CA . PHE A 1 84 ? -11.823 1.646 8.779 1.00 81.19 84 PHE A CA 1
ATOM 682 C C . PHE A 1 84 ? -11.174 1.466 7.396 1.00 81.19 84 PHE A C 1
ATOM 684 O O . PHE A 1 84 ? -11.821 0.956 6.484 1.00 81.19 84 PHE A O 1
ATOM 691 N N . PHE A 1 85 ? -9.888 1.799 7.234 1.00 79.44 85 PHE A N 1
ATOM 692 C CA . PHE A 1 85 ? -9.174 1.582 5.966 1.00 79.44 85 PHE A CA 1
ATOM 693 C C . PHE A 1 85 ? -8.947 0.096 5.640 1.00 79.44 85 PHE A C 1
ATOM 695 O O . PHE A 1 85 ? -8.959 -0.287 4.466 1.00 79.44 85 PHE A O 1
ATOM 702 N N .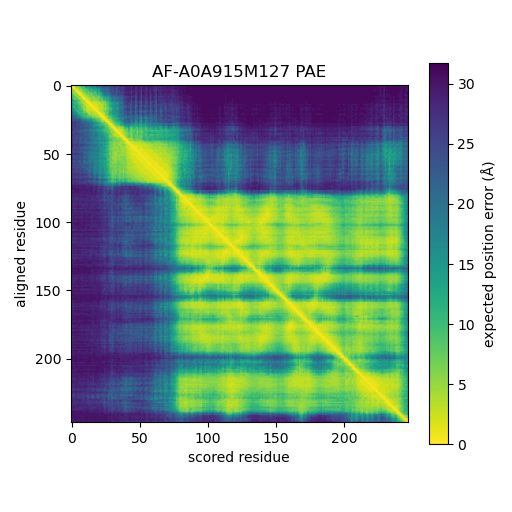 ASP A 1 86 ? -8.770 -0.754 6.649 1.00 82.75 86 ASP A N 1
ATOM 703 C CA . ASP A 1 86 ? -8.619 -2.199 6.444 1.00 82.75 86 ASP A CA 1
ATOM 704 C C . ASP A 1 86 ? -9.931 -2.846 5.952 1.00 82.75 86 ASP A C 1
ATOM 706 O O . ASP A 1 86 ? -9.899 -3.730 5.090 1.00 82.75 86 ASP A O 1
ATOM 710 N N . ASN A 1 87 ? -11.083 -2.363 6.428 1.00 83.81 87 ASN A N 1
ATOM 711 C CA . ASN A 1 87 ? -12.398 -2.911 6.087 1.00 83.81 87 ASN A CA 1
ATOM 712 C C . ASN A 1 87 ? -13.010 -2.273 4.831 1.00 83.81 87 ASN A C 1
ATOM 714 O O . ASN A 1 87 ? -13.446 -2.985 3.927 1.00 83.81 87 ASN A O 1
ATOM 718 N N . PHE A 1 88 ? -13.018 -0.941 4.756 1.00 82.62 88 PHE A N 1
ATOM 719 C CA . PHE A 1 88 ? -13.688 -0.174 3.698 1.00 82.62 88 PHE A CA 1
ATOM 720 C C . PHE A 1 88 ? -12.733 0.362 2.628 1.00 82.62 88 PHE A C 1
ATOM 722 O O . PHE A 1 88 ? -13.180 0.862 1.597 1.00 82.62 88 PHE A O 1
ATOM 729 N N . GLY A 1 89 ? -11.420 0.284 2.857 1.00 82.81 89 GLY A N 1
ATOM 730 C CA . GLY A 1 89 ? -10.431 0.662 1.855 1.00 82.81 89 GLY A CA 1
ATOM 731 C C . GLY A 1 89 ? -10.357 -0.327 0.692 1.00 82.81 89 GLY A C 1
ATOM 732 O O . GLY A 1 89 ? -10.991 -1.382 0.686 1.00 82.81 89 GLY A O 1
ATOM 733 N N . LEU A 1 90 ? -9.536 0.019 -0.300 1.00 87.31 90 LEU A N 1
ATOM 734 C CA . LEU A 1 90 ? -9.347 -0.777 -1.509 1.00 87.31 90 LEU A CA 1
ATOM 735 C C . LEU A 1 90 ? -8.879 -2.199 -1.161 1.00 87.31 90 LEU A C 1
ATOM 737 O O . LEU A 1 90 ? -7.799 -2.380 -0.597 1.00 87.31 90 LEU A O 1
ATOM 741 N N . GLN A 1 91 ? -9.686 -3.205 -1.505 1.00 89.94 91 GLN A N 1
ATOM 742 C CA . GLN A 1 91 ? -9.367 -4.608 -1.244 1.00 89.94 91 GLN A CA 1
ATOM 743 C C . GLN A 1 91 ? -8.608 -5.230 -2.417 1.00 89.94 91 GLN A C 1
ATOM 745 O O . GLN A 1 91 ? -8.920 -4.978 -3.581 1.00 89.94 91 GLN A O 1
ATOM 750 N N . CYS A 1 92 ? -7.657 -6.122 -2.118 1.00 90.69 92 CYS A N 1
ATOM 751 C CA . CYS A 1 92 ? -6.825 -6.757 -3.145 1.00 90.69 92 CYS A CA 1
ATOM 752 C C . CYS A 1 92 ? -7.670 -7.456 -4.221 1.00 90.69 92 CYS A C 1
ATOM 754 O O . CYS A 1 92 ? -7.494 -7.203 -5.409 1.00 90.69 92 CYS A O 1
ATOM 756 N N . LYS A 1 93 ? -8.647 -8.271 -3.804 1.00 89.88 93 LYS A N 1
ATOM 757 C CA . LYS A 1 93 ? -9.512 -9.037 -4.716 1.00 89.88 93 LYS A CA 1
ATOM 758 C C . LYS A 1 93 ? -10.391 -8.165 -5.616 1.00 89.88 93 LYS A C 1
ATOM 760 O O . LYS A 1 93 ? -10.883 -8.660 -6.618 1.00 89.88 93 LYS A O 1
ATOM 765 N N . GLN A 1 94 ? -10.620 -6.905 -5.247 1.00 89.31 94 GLN A N 1
ATOM 766 C CA . GLN A 1 94 ? -11.409 -5.953 -6.034 1.00 89.31 94 GLN A CA 1
ATOM 767 C C . GLN A 1 94 ? -10.546 -5.141 -7.003 1.00 89.31 94 GLN A C 1
ATOM 769 O O . GLN A 1 94 ? -11.077 -4.564 -7.944 1.00 89.31 94 GLN A O 1
ATOM 774 N N . PHE A 1 95 ? -9.234 -5.082 -6.778 1.00 90.69 95 PHE A N 1
ATOM 775 C CA . PHE A 1 95 ? -8.322 -4.243 -7.549 1.00 90.69 95 PHE A CA 1
ATOM 776 C C . PHE A 1 95 ? -7.386 -5.044 -8.456 1.00 90.69 95 PHE A C 1
ATOM 778 O O . PHE A 1 95 ? -7.110 -4.630 -9.576 1.00 90.69 95 PHE A O 1
ATOM 785 N N . LEU A 1 96 ? -6.901 -6.199 -8.001 1.00 92.81 96 LEU A N 1
ATOM 786 C CA . LEU A 1 96 ? -5.940 -7.031 -8.720 1.00 92.81 96 LEU A CA 1
ATOM 787 C C . LEU A 1 96 ? -6.657 -8.239 -9.327 1.00 92.81 96 LEU A C 1
ATOM 789 O O . LEU A 1 96 ? -7.141 -9.106 -8.603 1.00 92.81 96 LEU A O 1
ATOM 793 N N . GLN A 1 97 ? -6.717 -8.298 -10.660 1.00 92.31 97 GLN A N 1
ATOM 794 C CA . GLN A 1 97 ? -7.380 -9.387 -11.383 1.00 92.31 97 GLN A CA 1
ATOM 795 C C . GLN A 1 97 ? -6.437 -10.556 -11.652 1.00 92.31 97 GLN A C 1
ATOM 797 O O . GLN A 1 97 ? -6.777 -11.719 -11.434 1.00 92.31 97 GLN A O 1
ATOM 802 N N . HIS A 1 98 ? -5.261 -10.246 -12.195 1.00 94.06 98 HIS A N 1
ATOM 803 C CA . HIS A 1 98 ? -4.337 -11.245 -12.708 1.00 94.06 98 HIS A CA 1
ATOM 804 C C . HIS A 1 98 ? -2.895 -10.821 -12.470 1.00 94.06 98 HIS A C 1
ATOM 806 O O . HIS A 1 98 ? -2.522 -9.688 -12.770 1.00 94.06 98 HIS A O 1
ATOM 812 N N . CYS A 1 99 ? -2.086 -11.752 -11.964 1.00 94.50 99 CYS A N 1
ATOM 813 C CA . CYS A 1 99 ? -0.670 -11.554 -11.702 1.00 94.50 99 CYS A CA 1
ATOM 814 C C . CYS A 1 99 ? 0.110 -12.734 -12.266 1.00 94.50 99 CYS A C 1
ATOM 816 O O . CYS A 1 99 ? -0.191 -13.898 -11.992 1.00 94.50 99 CYS A O 1
ATOM 818 N N . GLN A 1 100 ? 1.124 -12.422 -13.057 1.00 92.56 100 GLN A N 1
ATOM 819 C CA . GLN A 1 100 ? 1.959 -13.406 -13.721 1.00 92.56 100 GLN A CA 1
ATOM 820 C C . GLN A 1 100 ? 3.401 -12.907 -13.719 1.00 92.56 100 GLN A C 1
ATOM 822 O O . GLN A 1 100 ? 3.659 -11.756 -14.067 1.00 92.56 100 GLN A O 1
ATOM 827 N N . LEU A 1 101 ? 4.338 -13.768 -13.332 1.00 91.25 101 LEU A N 1
ATOM 828 C CA . LEU A 1 101 ? 5.771 -13.509 -13.432 1.00 91.25 101 LEU A CA 1
ATOM 829 C C . LEU A 1 101 ? 6.372 -14.524 -14.401 1.00 91.25 101 LEU A C 1
ATOM 831 O O . LEU A 1 101 ? 6.474 -15.713 -14.088 1.00 91.25 101 LEU A O 1
ATOM 835 N N . GLY A 1 102 ? 6.722 -14.052 -15.594 1.00 88.19 102 GLY A N 1
ATOM 836 C CA . GLY A 1 102 ? 7.078 -14.919 -16.713 1.00 88.19 102 GLY A CA 1
ATOM 837 C C . GLY A 1 102 ? 6.017 -15.973 -17.014 1.00 88.19 102 GLY A C 1
ATOM 838 O O . GLY A 1 102 ? 4.865 -15.627 -17.253 1.00 88.19 102 GLY A O 1
ATOM 839 N N . ASP A 1 103 ? 6.371 -17.254 -16.961 1.00 87.06 103 ASP A N 1
ATOM 840 C CA . ASP A 1 103 ? 5.426 -18.354 -17.218 1.00 87.06 103 ASP A CA 1
ATOM 841 C C . ASP A 1 103 ? 4.621 -18.760 -15.973 1.00 87.06 103 ASP A C 1
ATOM 843 O O . ASP A 1 103 ? 3.651 -19.513 -16.055 1.00 87.06 103 ASP A O 1
ATOM 847 N N . THR A 1 104 ? 4.987 -18.242 -14.797 1.00 89.94 104 THR A N 1
ATOM 848 C CA . THR A 1 104 ? 4.335 -18.606 -13.535 1.00 89.94 104 THR A CA 1
ATOM 849 C C . THR A 1 104 ? 3.147 -17.701 -13.237 1.00 89.94 104 THR A C 1
ATOM 851 O O . THR A 1 104 ? 3.274 -16.479 -13.116 1.00 89.94 104 THR A O 1
ATOM 854 N N . LYS A 1 105 ? 1.970 -18.311 -13.077 1.00 92.81 105 LYS A N 1
ATOM 855 C CA . LYS A 1 105 ? 0.787 -17.630 -12.549 1.00 92.81 105 LYS A CA 1
ATOM 856 C C . LYS A 1 105 ? 0.930 -17.487 -11.036 1.00 92.81 105 LYS A C 1
ATOM 858 O O . LYS A 1 105 ? 1.144 -18.477 -10.338 1.00 92.81 105 LYS A O 1
ATOM 863 N N . LEU A 1 106 ? 0.802 -16.261 -10.540 1.00 92.19 106 LEU A N 1
ATOM 864 C CA . LEU A 1 106 ? 0.946 -15.937 -9.125 1.00 92.19 106 LEU A CA 1
ATOM 865 C C . LEU A 1 106 ? -0.400 -15.544 -8.516 1.00 92.19 106 LEU A C 1
ATOM 867 O O . LEU A 1 106 ? -1.275 -14.992 -9.185 1.00 92.19 106 LEU A O 1
ATOM 871 N N . ASP A 1 107 ? -0.546 -15.794 -7.219 1.00 93.81 107 ASP A N 1
ATOM 872 C CA . ASP A 1 107 ? -1.658 -15.259 -6.438 1.00 93.81 107 ASP A CA 1
ATOM 873 C C . ASP A 1 107 ? -1.393 -13.781 -6.123 1.00 93.81 107 ASP A C 1
ATOM 875 O O . ASP A 1 107 ? -0.505 -13.451 -5.330 1.00 93.81 107 ASP A O 1
ATOM 879 N N . CYS A 1 108 ? -2.168 -12.890 -6.745 1.00 93.44 108 CYS A N 1
ATOM 880 C CA . CYS A 1 108 ? -2.022 -11.447 -6.582 1.00 93.44 108 CYS A CA 1
ATOM 881 C C . CYS A 1 108 ? -2.028 -11.009 -5.117 1.00 93.44 108 CYS A C 1
ATOM 883 O O . CYS A 1 108 ? -1.214 -10.175 -4.737 1.00 93.44 108 CYS A O 1
ATOM 885 N N . CYS A 1 109 ? -2.897 -11.583 -4.282 1.00 93.25 109 CYS A N 1
ATOM 886 C CA . CYS A 1 109 ? -3.050 -11.128 -2.899 1.00 93.25 109 CYS A CA 1
ATOM 887 C C . CYS A 1 109 ? -1.974 -11.656 -1.954 1.00 93.25 109 CYS A C 1
ATOM 889 O O . CYS A 1 109 ? -1.874 -11.178 -0.829 1.00 93.25 109 CYS A O 1
ATOM 891 N N . LYS A 1 110 ? -1.159 -12.613 -2.406 1.00 93.06 110 LYS A N 1
ATOM 892 C CA . LYS A 1 110 ? 0.061 -13.028 -1.702 1.00 93.06 110 LYS A CA 1
ATOM 893 C C . LYS A 1 110 ? 1.276 -12.222 -2.147 1.00 93.06 110 LYS A C 1
ATOM 895 O O . LYS A 1 110 ? 2.201 -12.034 -1.372 1.00 93.06 110 LYS A O 1
ATOM 900 N N . VAL A 1 111 ? 1.281 -11.772 -3.400 1.00 92.69 111 VAL A N 1
ATOM 901 C CA . VAL A 1 111 ? 2.386 -10.992 -3.971 1.00 92.69 111 VAL A CA 1
ATOM 902 C C . VAL A 1 111 ? 2.303 -9.519 -3.584 1.00 92.69 111 VAL A C 1
ATOM 904 O O . VAL A 1 111 ? 3.336 -8.877 -3.413 1.00 92.69 111 VAL A O 1
ATOM 907 N N . PHE A 1 112 ? 1.093 -8.977 -3.475 1.00 93.44 112 PHE A N 1
ATOM 908 C CA . PHE A 1 112 ? 0.846 -7.576 -3.169 1.00 93.44 112 PHE A CA 1
ATOM 909 C C . PHE A 1 112 ? 0.339 -7.413 -1.738 1.00 93.44 112 PHE A C 1
ATOM 911 O O . PHE A 1 112 ? -0.832 -7.656 -1.443 1.00 93.44 112 PHE A O 1
ATOM 918 N N . GLU A 1 113 ? 1.224 -6.956 -0.860 1.00 91.56 113 GLU A N 1
ATOM 919 C CA . GLU A 1 113 ? 0.916 -6.662 0.534 1.00 91.56 113 GLU A CA 1
ATOM 920 C C . GLU A 1 113 ? 0.315 -5.257 0.673 1.00 91.56 113 GLU A C 1
ATOM 922 O O . GLU A 1 113 ? 0.739 -4.328 -0.029 1.00 91.56 113 GLU A O 1
ATOM 927 N N . PRO A 1 114 ? -0.663 -5.068 1.573 1.00 89.75 114 PRO A N 1
ATOM 928 C CA . PRO A 1 114 ? -1.172 -3.743 1.876 1.00 89.75 114 PRO A CA 1
ATOM 929 C C . PRO A 1 114 ? -0.084 -2.902 2.554 1.00 89.75 114 PRO A C 1
ATOM 931 O O . PRO A 1 114 ? 0.600 -3.363 3.462 1.00 89.75 114 PRO A O 1
ATOM 934 N N . ILE A 1 115 ? 0.054 -1.655 2.118 1.00 87.75 115 ILE A N 1
ATOM 935 C CA . ILE A 1 115 ? 0.936 -0.656 2.723 1.00 87.75 115 ILE A CA 1
ATOM 936 C C . ILE A 1 115 ? 0.226 0.690 2.778 1.00 87.75 115 ILE A C 1
ATOM 938 O O . ILE A 1 115 ? -0.636 0.977 1.947 1.00 87.75 115 ILE A O 1
ATOM 942 N N . TYR A 1 116 ? 0.613 1.544 3.718 1.00 85.50 116 TYR A N 1
ATOM 943 C CA . TYR A 1 116 ? 0.044 2.875 3.852 1.00 85.50 116 TYR A CA 1
ATOM 944 C C . TYR A 1 116 ? 1.007 3.962 3.395 1.00 85.50 116 TYR A C 1
ATOM 946 O O . TYR A 1 116 ? 2.170 4.002 3.790 1.00 85.50 116 TYR A O 1
ATOM 954 N N . LEU A 1 117 ? 0.493 4.874 2.571 1.00 82.62 117 LEU A N 1
ATOM 955 C CA . LEU A 1 117 ? 1.223 6.041 2.096 1.00 82.62 117 LEU A CA 1
ATOM 956 C C . LEU A 1 117 ? 0.647 7.325 2.689 1.00 82.62 117 LEU A C 1
ATOM 958 O O . LEU A 1 117 ? -0.564 7.489 2.887 1.00 82.62 117 LEU A O 1
ATOM 962 N N . ILE A 1 118 ? 1.529 8.297 2.895 1.00 78.56 118 ILE A N 1
ATOM 963 C CA . ILE A 1 118 ? 1.154 9.649 3.308 1.00 78.56 118 ILE A CA 1
ATOM 964 C C . ILE A 1 118 ? 0.245 10.251 2.228 1.00 78.56 118 ILE A C 1
ATOM 966 O O . ILE A 1 118 ? 0.535 10.158 1.033 1.00 78.56 118 ILE A O 1
ATOM 970 N N . ARG A 1 119 ? -0.874 10.861 2.642 1.00 79.69 119 ARG A N 1
ATOM 971 C CA . ARG A 1 119 ? -1.899 11.497 1.784 1.00 79.69 119 ARG A CA 1
ATOM 972 C C . ARG A 1 119 ? -2.716 10.573 0.868 1.00 79.69 119 ARG A C 1
ATOM 974 O O . ARG A 1 119 ? -3.650 11.064 0.239 1.00 79.69 119 ARG A O 1
ATOM 981 N N . ARG A 1 120 ? -2.377 9.286 0.733 1.00 81.88 120 ARG A N 1
ATOM 982 C CA . ARG A 1 120 ? -3.063 8.356 -0.193 1.00 81.88 120 ARG A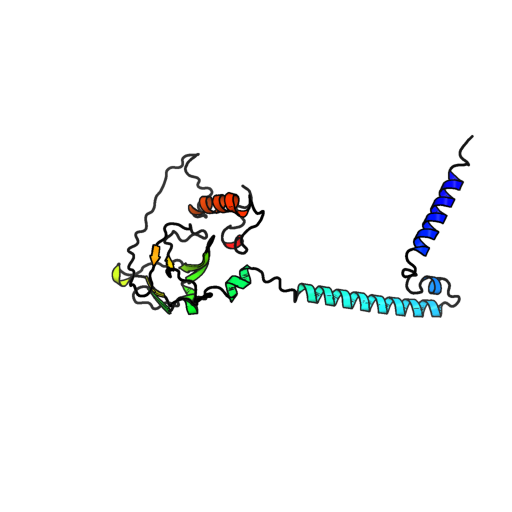 CA 1
ATOM 983 C C . ARG A 1 120 ? -3.774 7.197 0.504 1.00 81.88 120 ARG A C 1
ATOM 985 O O . ARG A 1 120 ? -4.617 6.566 -0.122 1.00 81.88 120 ARG A O 1
ATOM 992 N N . GLY A 1 121 ? -3.494 6.958 1.785 1.00 83.19 121 GLY A N 1
ATOM 993 C CA . GLY A 1 121 ? -4.120 5.877 2.541 1.00 83.19 121 GLY A CA 1
ATOM 994 C C . GLY A 1 121 ? -3.577 4.512 2.121 1.00 83.19 121 GLY A C 1
ATOM 995 O O . GLY A 1 121 ? -2.372 4.366 1.908 1.00 83.19 121 GLY A O 1
ATOM 996 N N . ARG A 1 122 ? -4.465 3.517 2.029 1.00 87.50 122 ARG A N 1
ATOM 997 C CA . ARG A 1 122 ? -4.120 2.121 1.734 1.00 87.50 122 ARG A CA 1
ATOM 998 C C . ARG A 1 122 ? -3.731 1.933 0.266 1.00 87.50 122 ARG A C 1
ATOM 1000 O O . ARG A 1 122 ? -4.459 2.324 -0.640 1.00 87.50 122 ARG A O 1
ATOM 1007 N N . CYS A 1 123 ? -2.583 1.317 0.046 1.00 88.88 123 CYS A N 1
ATOM 1008 C CA . CYS A 1 123 ? -1.970 1.008 -1.240 1.00 88.88 123 CYS A CA 1
ATOM 1009 C C . CYS A 1 123 ? -1.456 -0.439 -1.226 1.00 88.88 123 CYS A C 1
ATOM 1011 O O . CYS A 1 123 ? -1.534 -1.122 -0.207 1.00 88.88 123 CYS A O 1
ATOM 1013 N N . PHE A 1 124 ? -0.923 -0.906 -2.355 1.00 91.75 124 PHE A N 1
ATOM 1014 C CA . PHE A 1 124 ? -0.380 -2.256 -2.491 1.00 91.75 124 PHE A CA 1
ATOM 1015 C C . PHE A 1 124 ? 1.081 -2.214 -2.927 1.00 91.75 124 PHE A C 1
ATOM 1017 O O . PHE A 1 124 ? 1.422 -1.539 -3.899 1.00 91.75 124 PHE A O 1
ATOM 1024 N N . ARG A 1 125 ? 1.935 -2.954 -2.221 1.00 90.31 125 ARG A N 1
ATOM 1025 C CA . ARG A 1 125 ? 3.364 -3.094 -2.510 1.00 90.31 125 ARG A CA 1
ATOM 1026 C C . ARG A 1 125 ? 3.678 -4.542 -2.843 1.00 90.31 125 ARG A C 1
ATOM 1028 O O . ARG A 1 125 ? 3.212 -5.450 -2.168 1.00 90.31 125 ARG A O 1
ATOM 1035 N N . THR A 1 126 ? 4.514 -4.759 -3.849 1.00 91.56 126 THR A N 1
ATOM 1036 C CA . THR A 1 126 ? 5.035 -6.094 -4.149 1.00 91.56 126 THR A CA 1
ATOM 1037 C C . THR A 1 126 ? 6.001 -6.573 -3.066 1.00 91.56 126 THR A C 1
ATOM 1039 O O . THR A 1 126 ? 6.865 -5.813 -2.618 1.00 91.56 126 THR A O 1
ATOM 1042 N N . ILE A 1 127 ? 5.929 -7.857 -2.724 1.00 90.25 127 ILE A N 1
ATOM 1043 C CA . ILE A 1 127 ? 7.017 -8.565 -2.038 1.00 90.25 127 ILE A CA 1
ATOM 1044 C C . ILE A 1 127 ? 8.296 -8.556 -2.891 1.00 90.25 127 ILE A C 1
ATOM 1046 O O . ILE A 1 127 ? 8.273 -8.185 -4.069 1.00 90.25 127 ILE A O 1
ATOM 1050 N N . SER A 1 128 ? 9.425 -8.972 -2.315 1.00 86.31 128 SER A N 1
ATOM 1051 C CA . SER A 1 128 ? 10.660 -9.130 -3.088 1.00 86.31 128 SER A CA 1
ATOM 1052 C C . SER A 1 128 ? 10.472 -10.201 -4.167 1.00 86.31 128 SER A C 1
ATOM 1054 O O . SER A 1 128 ? 10.282 -11.381 -3.868 1.00 86.31 128 SER A O 1
ATOM 1056 N N . LEU A 1 129 ? 10.496 -9.774 -5.429 1.00 84.56 129 LEU A N 1
ATOM 1057 C CA . LEU A 1 129 ? 10.374 -10.638 -6.595 1.00 84.56 129 LEU A CA 1
ATOM 1058 C C . LEU A 1 129 ? 11.669 -10.581 -7.395 1.00 84.56 129 LEU A C 1
ATOM 1060 O O . LEU A 1 129 ? 12.171 -9.502 -7.709 1.00 84.56 129 LEU A O 1
ATOM 1064 N N . TYR A 1 130 ? 12.171 -11.752 -7.772 1.00 82.75 130 TYR A N 1
ATOM 1065 C CA . TYR A 1 130 ? 13.355 -11.877 -8.610 1.00 82.75 130 TYR A CA 1
ATOM 1066 C C . TYR A 1 130 ? 12.970 -12.438 -9.970 1.00 82.75 130 TYR A C 1
ATOM 1068 O O . TYR A 1 130 ? 12.319 -13.480 -10.078 1.00 82.75 130 TYR A O 1
ATOM 1076 N N . GLN A 1 131 ? 13.399 -11.740 -11.014 1.00 82.25 131 GLN A N 1
ATOM 1077 C CA . GLN A 1 131 ? 13.259 -12.202 -12.381 1.00 82.25 131 GLN A CA 1
ATOM 1078 C C . GLN A 1 131 ? 14.215 -13.379 -12.621 1.00 82.25 131 GLN A C 1
ATOM 1080 O O . GLN A 1 131 ? 15.425 -13.241 -12.459 1.00 82.25 131 GLN A O 1
ATOM 1085 N N . LYS A 1 132 ? 13.663 -14.540 -12.992 1.00 82.06 132 LYS A N 1
ATOM 1086 C CA . LYS A 1 132 ? 14.441 -15.758 -13.293 1.00 82.06 132 LYS A CA 1
ATOM 1087 C C . LYS A 1 132 ? 14.760 -15.921 -14.783 1.00 82.06 132 LYS A C 1
ATOM 1089 O O . LYS A 1 132 ? 15.771 -16.522 -15.121 1.00 82.06 132 LYS A O 1
ATOM 1094 N N . ASN A 1 133 ? 13.910 -15.372 -15.651 1.00 82.19 133 ASN A N 1
ATOM 1095 C CA . ASN A 1 133 ? 13.990 -15.522 -17.107 1.00 82.19 133 ASN A CA 1
ATOM 1096 C C . ASN A 1 133 ? 14.400 -14.209 -17.786 1.00 82.19 133 ASN A C 1
ATOM 1098 O O . ASN A 1 133 ? 14.304 -13.135 -17.196 1.00 82.19 133 ASN A O 1
ATOM 1102 N N . PHE A 1 134 ? 14.807 -14.277 -19.052 1.00 76.56 134 PHE A N 1
ATOM 1103 C CA . PHE A 1 134 ? 15.227 -13.112 -19.836 1.00 76.56 134 PHE A CA 1
ATOM 1104 C C . PHE A 1 134 ? 14.101 -12.087 -20.055 1.00 76.56 134 PHE A C 1
ATOM 1106 O O . PHE A 1 134 ? 12.942 -12.464 -20.207 1.00 76.56 134 PHE A O 1
ATOM 1113 N N . ASP A 1 135 ? 14.480 -10.803 -20.076 1.00 71.38 135 ASP A N 1
ATOM 1114 C CA . ASP A 1 135 ? 13.684 -9.569 -20.265 1.00 71.38 135 ASP A CA 1
ATOM 1115 C C . ASP A 1 135 ? 12.170 -9.783 -20.524 1.00 71.38 135 ASP A C 1
ATOM 1117 O O . ASP A 1 135 ? 11.363 -9.735 -19.594 1.00 71.38 135 ASP A O 1
ATOM 1121 N N . GLU A 1 136 ? 11.771 -10.106 -21.760 1.00 75.94 136 GLU A N 1
ATOM 1122 C CA . GLU A 1 136 ? 10.356 -10.219 -22.155 1.00 75.94 136 GLU A CA 1
ATOM 1123 C C . GLU A 1 136 ? 9.608 -11.422 -21.577 1.00 75.94 136 GLU A C 1
ATOM 1125 O O . GLU A 1 136 ? 8.394 -11.341 -21.370 1.00 75.94 136 GLU A O 1
ATOM 1130 N N . LEU A 1 137 ? 10.315 -12.524 -21.335 1.00 79.62 137 LEU A N 1
ATOM 1131 C CA . LEU A 1 137 ? 9.774 -13.770 -20.792 1.00 79.62 137 LEU A CA 1
ATOM 1132 C C . LEU A 1 137 ? 9.772 -13.775 -19.265 1.00 79.62 137 LEU A C 1
ATOM 1134 O O . LEU A 1 137 ? 9.145 -14.633 -18.665 1.00 79.62 137 LEU A O 1
ATOM 1138 N N . GLY A 1 138 ? 10.492 -12.855 -18.623 1.00 83.00 138 GLY A N 1
ATOM 1139 C CA . GLY A 1 138 ? 10.600 -12.753 -17.168 1.00 83.00 138 GLY A CA 1
ATOM 1140 C C . GLY A 1 138 ? 9.801 -11.608 -16.551 1.00 83.00 138 GLY A C 1
ATOM 1141 O O . GLY A 1 138 ? 9.933 -11.360 -15.354 1.00 83.00 138 GLY A O 1
ATOM 1142 N N . LYS A 1 139 ? 8.994 -10.892 -17.342 1.00 89.00 139 LYS A N 1
ATOM 1143 C CA . LYS A 1 139 ? 8.280 -9.694 -16.883 1.00 89.00 139 LYS A CA 1
ATOM 1144 C C . LYS A 1 139 ? 7.178 -10.001 -15.873 1.00 89.00 139 LYS A C 1
ATOM 1146 O O . LYS A 1 139 ? 6.468 -11.003 -15.980 1.00 89.00 139 LYS A O 1
ATOM 1151 N N . LEU A 1 140 ? 7.002 -9.074 -14.934 1.00 90.94 140 LEU A N 1
ATOM 1152 C CA . LEU A 1 140 ? 5.834 -9.024 -14.066 1.00 90.94 140 LEU A CA 1
ATOM 1153 C C . LEU A 1 140 ? 4.678 -8.383 -14.838 1.00 90.94 140 LEU A C 1
ATOM 1155 O O . LEU A 1 140 ? 4.710 -7.200 -15.174 1.00 90.94 140 LEU A O 1
ATOM 1159 N N . ARG A 1 141 ? 3.653 -9.178 -15.122 1.00 92.00 141 ARG A N 1
ATOM 1160 C CA . ARG A 1 141 ? 2.397 -8.737 -15.716 1.00 92.00 141 ARG A CA 1
ATOM 1161 C C . ARG A 1 141 ? 1.345 -8.647 -14.622 1.00 92.00 141 ARG A C 1
ATOM 1163 O O . ARG A 1 141 ? 1.084 -9.626 -13.925 1.00 92.00 141 ARG A O 1
ATOM 1170 N N . VAL A 1 142 ? 0.723 -7.479 -14.519 1.00 93.38 142 VAL A N 1
ATOM 1171 C CA . VAL A 1 142 ? -0.359 -7.211 -13.573 1.00 93.38 142 VAL A CA 1
ATOM 1172 C C . VAL A 1 142 ? -1.530 -6.634 -14.347 1.00 93.38 142 VAL A C 1
ATOM 1174 O O . VAL A 1 142 ? -1.370 -5.662 -15.080 1.00 93.38 142 VAL A O 1
ATOM 1177 N N . GLN A 1 143 ? -2.699 -7.239 -14.186 1.00 93.12 143 GLN A N 1
ATOM 1178 C CA . GLN A 1 143 ? -3.955 -6.724 -14.708 1.00 93.12 143 GLN A CA 1
ATOM 1179 C C . GLN A 1 143 ? -4.771 -6.160 -13.553 1.00 93.12 143 GLN A C 1
ATOM 1181 O O . GLN A 1 143 ? -5.065 -6.863 -12.581 1.00 93.12 143 GLN A O 1
ATOM 1186 N N . LEU A 1 144 ? -5.112 -4.881 -13.672 1.00 92.19 144 LEU A N 1
ATOM 1187 C CA . LEU A 1 144 ? -5.874 -4.140 -12.679 1.00 92.19 144 LEU A CA 1
ATOM 1188 C C . LEU A 1 144 ? -7.343 -4.097 -13.092 1.00 92.19 144 LEU A C 1
ATOM 1190 O O . LEU A 1 144 ? -7.654 -3.915 -14.269 1.00 92.19 144 LEU A O 1
ATOM 1194 N N . MET A 1 145 ? -8.233 -4.243 -12.118 1.00 89.62 145 MET A N 1
ATOM 1195 C CA . MET A 1 145 ? -9.654 -3.963 -12.283 1.00 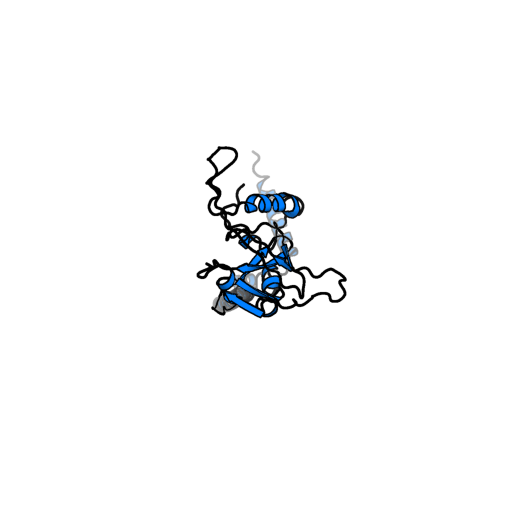89.62 145 MET A CA 1
ATOM 1196 C C . MET A 1 145 ? -9.934 -2.500 -11.973 1.00 89.62 145 MET A C 1
ATOM 1198 O O . MET A 1 145 ? -9.198 -1.842 -11.232 1.00 89.62 145 MET A O 1
ATOM 1202 N N . HIS A 1 146 ? -11.033 -2.003 -12.532 1.00 84.56 146 HIS A N 1
ATOM 1203 C CA . HIS A 1 146 ? -11.539 -0.683 -12.197 1.00 84.56 146 HIS A CA 1
ATOM 1204 C C . HIS A 1 146 ? -11.941 -0.647 -10.711 1.00 84.56 146 HIS A C 1
ATOM 1206 O O . HIS A 1 146 ? -12.802 -1.438 -10.314 1.00 84.56 146 HIS A O 1
ATOM 1212 N N . PRO A 1 147 ? -11.325 0.210 -9.875 1.00 81.12 147 PRO A N 1
ATOM 1213 C CA . PRO A 1 147 ? -11.609 0.223 -8.447 1.00 81.12 147 PRO A CA 1
ATOM 1214 C C . PRO A 1 147 ? -13.035 0.732 -8.167 1.00 81.12 147 PRO A C 1
ATOM 1216 O O . PRO A 1 147 ? -13.543 1.577 -8.909 1.00 81.12 147 PRO A O 1
ATOM 1219 N N . PRO A 1 148 ? -13.686 0.258 -7.089 1.00 77.75 148 PRO A N 1
ATOM 1220 C CA . PRO A 1 148 ? -14.987 0.773 -6.682 1.00 77.75 148 PRO A CA 1
ATOM 1221 C C . PRO A 1 148 ? -14.881 2.251 -6.280 1.00 77.75 148 PRO A C 1
ATOM 1223 O O . PRO A 1 148 ? -13.978 2.652 -5.545 1.00 77.75 148 PRO A O 1
ATOM 1226 N N . GLU A 1 149 ? -15.814 3.063 -6.767 1.00 76.75 149 GLU A N 1
ATOM 1227 C CA . GLU A 1 149 ? -15.851 4.508 -6.526 1.00 76.75 149 GLU A CA 1
ATOM 1228 C C . GLU A 1 149 ? -16.787 4.837 -5.363 1.00 76.75 149 GLU A C 1
ATOM 1230 O O . GLU A 1 149 ? -17.922 4.361 -5.327 1.00 76.75 149 GLU A O 1
ATOM 1235 N N . MET A 1 150 ? -16.322 5.677 -4.429 1.00 75.12 150 MET A N 1
ATOM 1236 C CA . MET A 1 150 ? -17.175 6.195 -3.350 1.00 75.12 150 MET A CA 1
ATOM 1237 C C . MET A 1 150 ? -18.174 7.241 -3.855 1.00 75.12 150 MET A C 1
ATOM 1239 O O . MET A 1 150 ? -19.321 7.238 -3.425 1.00 75.12 150 MET A O 1
ATOM 1243 N N . ASP A 1 151 ? -17.752 8.115 -4.772 1.00 80.62 151 ASP A N 1
ATOM 1244 C CA . ASP A 1 151 ? -18.599 9.155 -5.358 1.00 80.62 151 ASP A CA 1
ATOM 1245 C C . ASP A 1 151 ? -18.565 9.060 -6.887 1.00 80.62 151 ASP A C 1
ATOM 1247 O O . ASP A 1 151 ? -17.533 9.299 -7.514 1.00 80.62 151 ASP A O 1
ATOM 1251 N N . LYS A 1 152 ? -19.710 8.704 -7.477 1.00 76.56 152 LYS A N 1
ATOM 1252 C CA . LYS A 1 152 ? -19.881 8.526 -8.928 1.00 76.56 152 LYS A CA 1
ATOM 1253 C C . LYS A 1 152 ? -19.995 9.851 -9.686 1.00 76.56 152 LYS A C 1
ATOM 1255 O O . LYS A 1 152 ? -19.831 9.864 -10.902 1.00 76.56 152 LYS A O 1
ATOM 1260 N N . ASN A 1 153 ? -20.284 10.949 -8.988 1.00 78.88 153 ASN A N 1
ATOM 1261 C CA . ASN A 1 153 ? -20.505 12.266 -9.590 1.00 78.88 153 ASN A CA 1
ATOM 1262 C C . ASN A 1 153 ? -19.224 13.106 -9.645 1.00 78.88 153 ASN A C 1
ATOM 1264 O O . ASN A 1 153 ? -19.214 14.205 -10.207 1.00 78.88 153 ASN A O 1
ATOM 1268 N N . LEU A 1 154 ? -18.130 12.608 -9.064 1.00 78.25 154 LEU A N 1
ATOM 1269 C CA . LEU A 1 154 ? -16.867 13.319 -9.033 1.00 78.25 154 LEU A CA 1
ATOM 1270 C C . LEU A 1 154 ? -16.218 13.290 -10.424 1.00 78.25 154 LEU A C 1
ATOM 1272 O O . LEU A 1 154 ? -15.626 12.297 -10.844 1.00 78.25 154 LEU A O 1
ATOM 1276 N N . ASN A 1 155 ? -16.302 14.413 -11.133 1.00 65.44 155 ASN A N 1
ATOM 1277 C CA . ASN A 1 155 ? -15.828 14.555 -12.509 1.00 65.44 155 ASN A CA 1
ATOM 1278 C C . ASN A 1 155 ? -14.296 14.749 -12.574 1.00 65.44 155 ASN A C 1
ATOM 1280 O O . ASN A 1 155 ? -13.792 15.766 -13.048 1.00 65.44 155 ASN A O 1
ATOM 1284 N N . LYS A 1 156 ? -13.533 13.807 -12.005 1.00 68.44 156 LYS A N 1
ATOM 1285 C CA . LYS A 1 156 ? -12.063 13.823 -11.994 1.00 68.44 156 LYS A CA 1
ATOM 1286 C C . LYS A 1 156 ? -11.492 12.722 -12.878 1.00 68.44 156 LYS A C 1
ATOM 1288 O O . LYS A 1 156 ? -12.050 11.632 -12.982 1.00 68.44 156 LYS A O 1
ATOM 1293 N N . ILE A 1 157 ? -10.337 13.016 -13.475 1.00 67.94 157 ILE A N 1
ATOM 1294 C CA . ILE A 1 157 ? -9.543 12.039 -14.224 1.00 67.94 157 ILE A CA 1
ATOM 1295 C C . ILE A 1 157 ? -9.184 10.896 -13.271 1.00 67.94 157 ILE A C 1
ATOM 1297 O O . ILE A 1 157 ? -8.660 11.112 -12.175 1.00 67.94 157 ILE A O 1
ATOM 1301 N N . LYS A 1 158 ? -9.524 9.675 -13.685 1.00 75.69 158 LYS A N 1
ATOM 1302 C CA . LYS A 1 158 ? -9.310 8.455 -12.910 1.00 75.69 158 LYS A CA 1
ATOM 1303 C C . LYS A 1 158 ? -7.882 7.988 -13.155 1.00 75.69 158 LYS A C 1
ATOM 1305 O O . LYS A 1 158 ? -7.584 7.411 -14.198 1.00 75.69 158 LYS A O 1
ATOM 1310 N N . GLU A 1 159 ? -7.002 8.288 -12.210 1.00 81.69 159 GLU A N 1
ATOM 1311 C CA . GLU A 1 159 ? -5.572 8.018 -12.330 1.00 81.69 159 GLU A CA 1
ATOM 1312 C C . GLU A 1 159 ? -5.133 7.021 -11.265 1.00 81.69 159 GLU A C 1
ATOM 1314 O O . GLU A 1 159 ? -5.276 7.263 -10.063 1.00 81.69 159 GLU A O 1
ATOM 1319 N N . ILE A 1 160 ? -4.557 5.906 -11.705 1.00 87.25 160 ILE A N 1
ATOM 1320 C CA . ILE A 1 160 ? -3.843 4.995 -10.815 1.00 87.25 160 ILE A CA 1
ATOM 1321 C C . ILE A 1 160 ? -2.390 5.455 -10.792 1.00 87.25 160 ILE A C 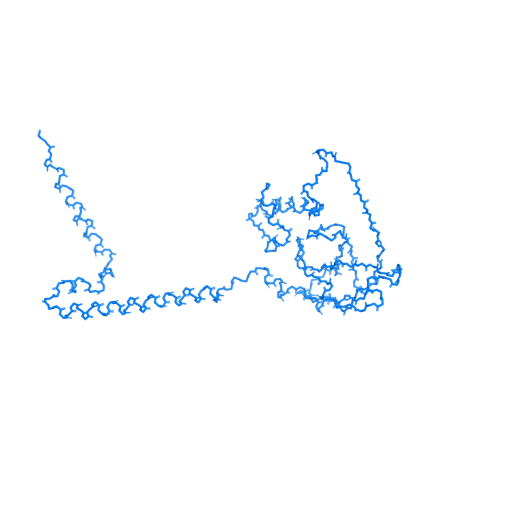1
ATOM 1323 O O . ILE A 1 160 ? -1.802 5.723 -11.834 1.00 87.25 160 ILE A O 1
ATOM 1327 N N . ILE A 1 161 ? -1.793 5.562 -9.609 1.00 89.56 161 ILE A N 1
ATOM 1328 C CA . ILE A 1 161 ? -0.399 5.991 -9.474 1.00 89.56 161 ILE A CA 1
ATOM 1329 C C . ILE A 1 161 ? 0.434 4.789 -9.051 1.00 89.56 161 ILE A C 1
ATOM 1331 O O . ILE A 1 161 ? 0.150 4.162 -8.032 1.00 89.56 161 ILE A O 1
ATOM 1335 N N . ALA A 1 162 ? 1.474 4.496 -9.822 1.00 90.50 162 ALA A N 1
ATOM 1336 C CA . ALA A 1 162 ? 2.497 3.527 -9.478 1.00 90.50 162 ALA A CA 1
ATOM 1337 C C . ALA A 1 162 ? 3.765 4.240 -8.994 1.00 90.50 162 ALA A C 1
ATOM 1339 O O . ALA A 1 162 ? 4.192 5.251 -9.560 1.00 90.50 162 ALA A O 1
ATOM 1340 N N . PHE A 1 163 ? 4.374 3.675 -7.955 1.00 89.62 163 PHE A N 1
ATOM 1341 C CA . PHE A 1 163 ? 5.666 4.094 -7.424 1.00 89.62 163 PHE A CA 1
ATOM 1342 C C . PHE A 1 163 ? 6.666 2.969 -7.655 1.00 89.62 163 PHE A C 1
ATOM 1344 O O . PHE A 1 163 ? 6.379 1.811 -7.351 1.00 89.62 163 PHE A O 1
ATOM 1351 N N . VAL A 1 164 ? 7.834 3.310 -8.193 1.00 87.94 164 VAL A N 1
ATOM 1352 C CA . VAL A 1 164 ? 8.940 2.366 -8.370 1.00 87.94 164 VAL A CA 1
ATOM 1353 C C . VAL A 1 164 ? 10.076 2.821 -7.471 1.00 87.94 164 VAL A C 1
ATOM 1355 O O . VAL A 1 164 ? 10.658 3.880 -7.695 1.00 87.94 164 VAL A O 1
ATOM 1358 N N . ALA A 1 165 ? 10.362 2.026 -6.446 1.00 83.94 165 ALA A N 1
ATOM 1359 C CA . ALA A 1 165 ? 11.354 2.332 -5.427 1.00 83.94 165 ALA A CA 1
ATOM 1360 C C . ALA A 1 165 ? 12.050 1.052 -4.941 1.00 83.94 165 ALA A C 1
ATOM 1362 O O . ALA A 1 165 ? 11.644 -0.063 -5.279 1.00 83.94 165 ALA A O 1
ATOM 1363 N N . GLU A 1 166 ? 13.110 1.220 -4.150 1.00 81.81 166 GLU A N 1
ATOM 1364 C CA . GLU A 1 166 ? 13.747 0.111 -3.440 1.00 81.81 166 GLU A CA 1
ATOM 1365 C C . GLU A 1 166 ? 12.756 -0.529 -2.455 1.00 81.81 166 GLU A C 1
ATOM 1367 O O . GLU A 1 166 ? 11.909 0.152 -1.875 1.00 81.81 166 GLU A O 1
ATOM 1372 N N . HIS A 1 167 ? 12.862 -1.844 -2.247 1.00 82.69 167 HIS A N 1
ATOM 1373 C CA . HIS A 1 167 ? 12.014 -2.558 -1.296 1.00 82.69 167 HIS A CA 1
ATOM 1374 C C . HIS A 1 167 ? 12.420 -2.230 0.152 1.00 82.69 167 HIS A C 1
ATOM 1376 O O . HIS A 1 167 ? 13.154 -2.970 0.808 1.00 82.69 167 HIS A O 1
ATOM 1382 N N . LYS A 1 168 ? 11.950 -1.081 0.637 1.00 80.62 168 LYS A N 1
ATOM 1383 C CA . LYS A 1 168 ? 12.111 -0.576 2.003 1.00 80.62 168 LYS A CA 1
ATOM 1384 C C . LYS A 1 168 ? 10.725 -0.325 2.622 1.00 80.62 168 LYS A C 1
ATOM 1386 O O . LYS A 1 168 ? 9.727 -0.261 1.896 1.00 80.62 168 LYS A O 1
ATOM 1391 N N . PRO A 1 169 ? 10.614 -0.253 3.963 1.00 75.25 169 PRO A N 1
ATOM 1392 C CA . PRO A 1 169 ? 9.329 -0.010 4.622 1.00 75.25 169 PRO A CA 1
ATOM 1393 C C . PRO A 1 169 ? 8.749 1.365 4.278 1.00 75.25 169 PRO A C 1
ATOM 1395 O O . PRO A 1 169 ? 7.538 1.497 4.141 1.00 75.25 169 PRO A O 1
ATOM 1398 N N . GLN A 1 170 ? 9.602 2.368 4.068 1.00 76.44 170 GLN A N 1
ATOM 1399 C CA . GLN A 1 170 ? 9.182 3.680 3.595 1.00 76.44 170 GLN A CA 1
ATOM 1400 C C . GLN A 1 170 ? 9.150 3.729 2.070 1.00 76.44 170 GLN A C 1
ATOM 1402 O O . GLN A 1 170 ? 10.072 3.250 1.413 1.00 76.44 170 GLN A O 1
ATOM 1407 N N . ILE A 1 171 ? 8.122 4.371 1.523 1.00 75.50 171 ILE A N 1
ATOM 1408 C CA . ILE A 1 171 ? 8.014 4.670 0.095 1.00 75.50 171 ILE A CA 1
ATOM 1409 C C . ILE A 1 171 ? 7.824 6.179 -0.048 1.00 75.50 171 ILE A C 1
ATOM 1411 O O . ILE A 1 171 ? 6.848 6.729 0.473 1.00 75.50 171 ILE A O 1
ATOM 1415 N N . ALA A 1 172 ? 8.727 6.858 -0.760 1.00 73.12 172 ALA A N 1
ATOM 1416 C CA . ALA A 1 172 ? 8.501 8.251 -1.123 1.00 73.12 172 ALA A CA 1
ATOM 1417 C C . ALA A 1 172 ? 7.267 8.408 -2.020 1.00 73.12 172 ALA A C 1
ATOM 1419 O O . ALA A 1 172 ? 6.989 7.573 -2.881 1.00 73.12 172 ALA A O 1
ATOM 1420 N N . PRO A 1 173 ? 6.599 9.571 -1.954 1.00 76.81 173 PRO A N 1
ATOM 1421 C CA . PRO A 1 173 ? 5.580 9.941 -2.927 1.00 76.81 173 PRO A CA 1
ATOM 1422 C C . PRO A 1 173 ? 6.155 10.284 -4.317 1.00 76.81 173 PRO A C 1
ATOM 1424 O O . PRO A 1 173 ? 5.439 10.877 -5.125 1.00 76.81 173 PRO A O 1
ATOM 1427 N N . PHE A 1 174 ? 7.417 9.949 -4.616 1.00 80.62 174 PHE A N 1
ATOM 1428 C CA . PHE A 1 174 ? 8.095 10.231 -5.883 1.00 80.62 174 PHE A CA 1
ATOM 1429 C C . PHE A 1 174 ? 9.152 9.159 -6.209 1.00 80.62 174 PHE A C 1
ATOM 1431 O O . PHE A 1 174 ? 9.783 8.656 -5.283 1.00 80.62 174 PHE A O 1
ATOM 1438 N N . PRO A 1 175 ? 9.413 8.868 -7.500 1.00 86.06 175 PRO A N 1
ATOM 1439 C CA . PRO A 1 175 ? 8.713 9.372 -8.688 1.00 86.06 175 PRO A CA 1
ATOM 1440 C C . PRO A 1 175 ? 7.319 8.742 -8.867 1.00 86.06 175 PRO A C 1
ATOM 1442 O O . PRO A 1 175 ? 7.080 7.601 -8.481 1.00 86.06 175 PRO A O 1
ATOM 1445 N N . ARG A 1 176 ? 6.389 9.510 -9.450 1.00 88.69 176 ARG A N 1
ATOM 1446 C CA . ARG A 1 176 ? 4.997 9.096 -9.704 1.00 88.69 176 ARG A CA 1
ATOM 1447 C C . ARG A 1 176 ? 4.833 8.713 -11.163 1.00 88.69 176 ARG A C 1
ATOM 1449 O O . ARG A 1 176 ? 5.058 9.556 -12.028 1.00 88.69 176 ARG A O 1
ATOM 1456 N N . TYR A 1 177 ? 4.378 7.495 -11.415 1.00 91.25 177 TYR A N 1
ATOM 1457 C CA . TYR A 1 177 ? 3.989 7.049 -12.746 1.00 91.25 177 TYR A CA 1
ATOM 1458 C C . TYR A 1 177 ? 2.473 6.928 -12.808 1.00 91.25 177 TYR A C 1
ATOM 1460 O O . TYR A 1 177 ? 1.880 6.153 -12.061 1.00 91.25 177 TYR A O 1
ATOM 1468 N N . TYR A 1 178 ? 1.846 7.706 -13.683 1.00 90.50 178 TYR A N 1
ATOM 1469 C CA . TYR A 1 178 ? 0.402 7.666 -13.873 1.00 90.50 178 TYR A CA 1
ATOM 1470 C C . TYR A 1 178 ? 0.041 6.538 -14.839 1.00 90.50 178 TYR A C 1
ATOM 1472 O O . TYR A 1 178 ? 0.618 6.406 -15.918 1.00 90.50 178 TYR A O 1
ATOM 1480 N N . LEU A 1 179 ? -0.900 5.706 -14.417 1.00 89.75 179 LEU A N 1
ATOM 1481 C CA . LEU A 1 179 ? -1.488 4.618 -15.174 1.00 89.75 179 LEU A CA 1
ATOM 1482 C C . LEU A 1 179 ? -2.932 4.997 -15.490 1.00 89.75 179 LEU A C 1
ATOM 1484 O O . LEU A 1 179 ? -3.713 5.326 -14.591 1.00 89.75 179 LEU A O 1
ATOM 1488 N N . TYR A 1 180 ? -3.269 4.935 -16.773 1.00 88.56 180 TYR A N 1
ATOM 1489 C CA . TYR A 1 180 ? -4.597 5.258 -17.275 1.00 88.56 180 TYR A CA 1
ATOM 1490 C C . TYR A 1 180 ? -5.403 3.982 -17.538 1.00 88.56 180 TYR A C 1
ATOM 1492 O O . TYR A 1 180 ? -4.827 2.949 -17.896 1.00 88.56 180 TYR A O 1
ATOM 1500 N N . PRO A 1 181 ? -6.734 4.031 -17.364 1.00 86.81 181 PRO A N 1
ATOM 1501 C CA . PRO A 1 181 ? -7.593 2.889 -17.641 1.00 86.81 181 PRO A CA 1
ATOM 1502 C C . PRO A 1 181 ? -7.533 2.508 -19.124 1.00 86.81 181 PRO A C 1
ATOM 1504 O O . PRO A 1 181 ? -7.377 3.366 -19.989 1.00 86.81 181 PRO A O 1
ATOM 1507 N N . ASN A 1 182 ? -7.697 1.216 -19.412 1.00 86.62 182 ASN A N 1
ATOM 1508 C CA . ASN A 1 182 ? -7.729 0.649 -20.769 1.00 86.62 182 ASN A CA 1
ATOM 1509 C C . ASN A 1 182 ? -6.446 0.844 -21.599 1.00 86.62 182 ASN A C 1
ATOM 1511 O O . ASN A 1 182 ? -6.460 0.622 -22.808 1.00 86.62 182 ASN A O 1
ATOM 1515 N N . VAL A 1 183 ? -5.330 1.216 -20.967 1.00 89.69 183 VAL A N 1
ATOM 1516 C CA . VAL A 1 183 ? -4.030 1.366 -21.631 1.00 89.69 183 VAL A CA 1
ATOM 1517 C C . VAL A 1 183 ? -3.064 0.301 -21.129 1.00 89.69 183 VAL A C 1
ATOM 1519 O O . VAL A 1 183 ? -2.899 0.096 -19.926 1.00 89.69 183 VAL A O 1
ATOM 1522 N N . TRP A 1 184 ? -2.389 -0.373 -22.061 1.00 90.25 184 TRP A N 1
ATOM 1523 C CA . TRP A 1 184 ? -1.311 -1.296 -21.726 1.00 90.25 184 TRP A CA 1
ATOM 1524 C C . TRP A 1 184 ? -0.007 -0.531 -21.485 1.00 90.25 184 TRP A C 1
ATOM 1526 O O . TRP A 1 184 ? 0.668 -0.117 -22.428 1.00 90.25 184 TRP A O 1
ATOM 1536 N N . THR A 1 185 ? 0.377 -0.375 -20.219 1.00 91.19 185 THR A N 1
ATOM 1537 C CA . THR A 1 185 ? 1.629 0.300 -19.855 1.00 91.19 185 THR A CA 1
ATOM 1538 C C . THR A 1 185 ? 2.758 -0.707 -19.677 1.00 91.19 185 THR A C 1
ATOM 1540 O O . THR A 1 185 ? 2.699 -1.591 -18.823 1.00 91.19 185 THR A O 1
ATOM 1543 N N . LYS A 1 186 ? 3.830 -0.545 -20.456 1.00 91.31 186 LYS A N 1
ATOM 1544 C CA . LYS A 1 186 ? 5.065 -1.321 -20.319 1.00 91.31 186 LYS A CA 1
ATOM 1545 C C . LYS A 1 186 ? 6.162 -0.437 -19.736 1.00 91.31 186 LYS A C 1
ATOM 1547 O O . LYS A 1 186 ? 6.498 0.592 -20.313 1.00 91.31 186 LYS A O 1
ATOM 1552 N N . MET A 1 187 ? 6.741 -0.858 -18.616 1.00 89.31 187 MET A N 1
ATOM 1553 C CA . MET A 1 187 ? 7.862 -0.170 -17.974 1.00 89.31 187 MET A CA 1
ATOM 1554 C C . MET A 1 187 ? 9.110 -1.044 -18.049 1.00 89.31 187 MET A C 1
ATOM 1556 O O . MET A 1 187 ? 9.068 -2.214 -17.676 1.00 89.31 187 MET A O 1
ATOM 1560 N N . ARG A 1 188 ? 10.224 -0.473 -18.516 1.00 88.25 188 ARG A N 1
ATOM 1561 C CA . ARG A 1 188 ? 11.543 -1.108 -18.446 1.00 88.25 188 ARG A CA 1
ATOM 1562 C C . ARG A 1 188 ? 12.286 -0.534 -17.251 1.00 88.25 188 ARG A C 1
ATOM 1564 O O . ARG A 1 188 ? 12.556 0.663 -17.210 1.00 88.25 188 ARG A O 1
ATOM 1571 N N . LEU A 1 189 ? 12.597 -1.388 -16.285 1.00 85.69 189 LEU A N 1
ATOM 1572 C CA . LEU A 1 189 ? 13.274 -0.998 -15.054 1.00 85.69 189 LEU A CA 1
ATOM 1573 C C . LEU A 1 189 ? 14.727 -1.474 -15.090 1.00 85.69 189 LEU A C 1
ATOM 1575 O O . LEU A 1 189 ? 15.026 -2.554 -15.592 1.00 85.69 189 LEU A O 1
ATOM 1579 N N . SER A 1 190 ? 15.636 -0.657 -14.562 1.00 84.19 190 SER A N 1
ATOM 1580 C CA . SER A 1 190 ? 17.054 -0.989 -14.435 1.00 84.19 190 SER A CA 1
ATOM 1581 C C . SER A 1 190 ? 17.509 -0.646 -13.025 1.00 84.19 190 SER A C 1
ATOM 1583 O O . SER A 1 190 ? 17.458 0.514 -12.615 1.00 84.19 190 SER A O 1
ATOM 1585 N N . ALA A 1 191 ? 17.924 -1.663 -12.272 1.00 84.00 191 ALA A N 1
ATOM 1586 C CA . ALA A 1 191 ? 18.440 -1.470 -10.927 1.00 84.00 191 ALA A CA 1
ATOM 1587 C C . ALA A 1 191 ? 19.862 -0.901 -10.997 1.00 84.00 191 ALA A C 1
ATOM 1589 O O . ALA A 1 191 ? 20.715 -1.415 -11.721 1.00 84.00 191 ALA A O 1
ATOM 1590 N N . ARG A 1 192 ? 20.126 0.158 -10.228 1.00 86.25 192 ARG A N 1
ATOM 1591 C CA . ARG A 1 192 ? 21.452 0.774 -10.112 1.00 86.25 192 ARG A CA 1
ATOM 1592 C C . ARG A 1 192 ? 21.882 0.763 -8.656 1.00 86.25 192 ARG A C 1
ATOM 1594 O O . ARG A 1 192 ? 21.114 1.157 -7.784 1.00 86.25 192 ARG A O 1
ATOM 1601 N N . ARG A 1 193 ? 23.122 0.348 -8.402 1.00 85.06 193 ARG A N 1
ATOM 1602 C CA . ARG A 1 193 ? 23.744 0.440 -7.080 1.00 85.06 193 ARG A CA 1
ATOM 1603 C C . ARG A 1 193 ? 24.695 1.627 -7.070 1.00 85.06 193 ARG A C 1
ATOM 1605 O O . ARG A 1 193 ? 25.655 1.642 -7.832 1.00 85.06 193 ARG A O 1
ATOM 1612 N N . ILE A 1 194 ? 24.433 2.593 -6.198 1.00 83.88 194 ILE A N 1
ATOM 1613 C CA . ILE A 1 194 ? 25.294 3.760 -5.992 1.00 83.88 194 ILE A CA 1
ATOM 1614 C C . ILE A 1 194 ? 25.979 3.578 -4.640 1.00 83.88 194 ILE A C 1
ATOM 1616 O O . ILE A 1 194 ? 25.312 3.327 -3.639 1.00 83.88 194 ILE A O 1
ATOM 1620 N N . ARG A 1 195 ? 27.310 3.657 -4.617 1.00 80.62 195 ARG A N 1
ATOM 1621 C CA . ARG A 1 195 ? 28.104 3.707 -3.385 1.00 80.62 195 ARG A CA 1
ATOM 1622 C C . ARG A 1 195 ? 28.718 5.094 -3.302 1.00 80.62 195 ARG A C 1
ATOM 1624 O O . ARG A 1 195 ? 29.406 5.503 -4.233 1.00 80.62 195 ARG A O 1
ATOM 1631 N N . LEU A 1 196 ? 28.415 5.809 -2.229 1.00 81.12 196 LEU A N 1
ATOM 1632 C CA . LEU A 1 196 ? 28.951 7.138 -1.958 1.00 81.12 196 LEU A CA 1
ATOM 1633 C C . LEU A 1 196 ? 30.107 7.004 -0.964 1.00 81.12 196 LEU A C 1
ATOM 1635 O O . LEU A 1 196 ? 30.117 6.078 -0.153 1.00 81.12 196 LEU A O 1
ATOM 1639 N N . PHE A 1 197 ? 31.085 7.903 -1.046 1.00 80.25 197 PHE A N 1
ATOM 1640 C CA . PHE A 1 197 ? 32.144 7.976 -0.043 1.00 80.25 197 PHE A CA 1
ATOM 1641 C C . PHE A 1 197 ? 31.590 8.602 1.245 1.00 80.25 197 PHE A C 1
ATOM 1643 O O . PHE A 1 197 ? 30.805 9.552 1.156 1.00 80.25 197 PHE A O 1
ATOM 1650 N N . PRO A 1 198 ? 31.972 8.096 2.431 1.00 74.69 198 PRO A N 1
ATOM 1651 C CA . PRO A 1 198 ? 31.515 8.659 3.691 1.00 74.69 198 PRO A CA 1
ATOM 1652 C C . PRO A 1 198 ? 32.105 10.064 3.859 1.00 74.69 198 PRO A C 1
ATOM 1654 O O . PRO A 1 198 ? 33.319 10.242 3.922 1.00 74.69 198 PRO A O 1
ATOM 1657 N N . ALA A 1 199 ? 31.233 11.065 3.912 1.00 74.25 199 ALA A N 1
ATOM 1658 C CA . ALA A 1 199 ? 31.567 12.441 4.253 1.00 74.25 199 ALA A CA 1
ATOM 1659 C C . ALA A 1 199 ? 30.621 12.868 5.375 1.00 74.25 199 ALA A C 1
ATOM 1661 O O . ALA A 1 199 ? 29.407 12.699 5.232 1.00 74.25 199 ALA A O 1
ATOM 1662 N N . ALA A 1 200 ? 31.183 13.395 6.468 1.00 64.81 200 ALA A N 1
ATOM 1663 C CA . ALA A 1 200 ? 30.505 13.598 7.754 1.00 64.81 200 ALA A CA 1
ATOM 1664 C C . ALA A 1 200 ? 29.205 14.430 7.682 1.00 64.81 200 ALA A C 1
ATOM 1666 O O . ALA A 1 200 ? 28.368 14.320 8.569 1.00 64.81 200 ALA A O 1
ATOM 1667 N N . GLU A 1 201 ? 29.006 15.209 6.616 1.00 66.69 201 GLU A N 1
ATOM 1668 C CA . GLU A 1 201 ? 27.829 16.069 6.421 1.00 66.69 201 GLU A CA 1
ATOM 1669 C C . GLU A 1 201 ? 26.900 15.620 5.276 1.00 66.69 201 GLU A C 1
ATOM 1671 O O . GLU A 1 201 ? 25.874 16.250 5.031 1.00 66.69 201 GLU A O 1
ATOM 1676 N N . VAL A 1 202 ? 27.237 14.548 4.546 1.00 71.75 202 VAL A N 1
ATOM 1677 C CA . VAL A 1 202 ? 26.527 14.172 3.304 1.00 71.75 202 VAL A CA 1
ATOM 1678 C C . VAL A 1 202 ? 25.958 12.756 3.353 1.00 71.75 202 VAL A C 1
ATOM 1680 O O . VAL A 1 202 ? 24.857 12.524 2.855 1.00 71.75 202 VAL A O 1
ATOM 1683 N N . CYS A 1 203 ? 26.685 11.797 3.931 1.00 70.75 203 CYS A N 1
ATOM 1684 C CA . CYS A 1 203 ? 26.270 10.393 3.984 1.00 70.75 203 CYS A CA 1
ATOM 1685 C C . CYS A 1 203 ? 26.402 9.856 5.411 1.00 70.75 203 CYS A C 1
ATOM 1687 O O . CYS A 1 203 ? 27.450 10.019 6.028 1.00 70.75 203 CYS A O 1
ATOM 1689 N N . SER A 1 204 ? 25.359 9.187 5.907 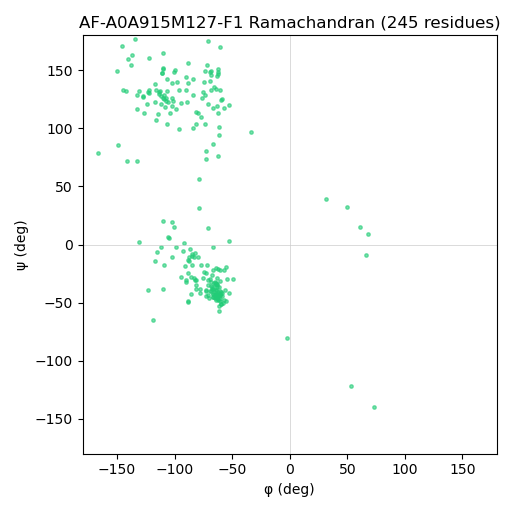1.00 70.38 204 SER A N 1
ATOM 1690 C CA . SER A 1 204 ? 25.366 8.509 7.207 1.00 70.38 204 SER A CA 1
ATOM 1691 C C . SER A 1 204 ? 25.019 7.032 7.036 1.00 70.38 204 SER A C 1
ATOM 1693 O O . SER A 1 204 ? 24.020 6.691 6.399 1.00 70.38 204 SER A O 1
ATOM 1695 N N . ASP A 1 205 ? 25.835 6.166 7.638 1.00 70.69 205 ASP A N 1
ATOM 1696 C CA . ASP A 1 205 ? 25.614 4.716 7.696 1.00 70.69 205 ASP A CA 1
ATOM 1697 C C . ASP A 1 205 ? 24.642 4.310 8.820 1.00 70.69 205 ASP A C 1
ATOM 1699 O O . ASP A 1 205 ? 24.198 3.163 8.890 1.00 70.69 205 ASP A O 1
ATOM 1703 N N . GLU A 1 206 ? 24.241 5.253 9.678 1.00 67.00 206 GLU A N 1
ATOM 1704 C CA . GLU A 1 206 ? 23.273 5.036 10.765 1.00 67.00 206 GLU A CA 1
ATOM 1705 C C . GLU A 1 206 ? 21.896 4.584 10.235 1.00 67.00 206 GLU A C 1
ATOM 1707 O O . GLU A 1 206 ? 21.125 3.906 10.917 1.00 67.00 206 GLU A O 1
ATOM 1712 N N . TYR A 1 207 ? 21.617 4.887 8.965 1.00 67.94 207 TYR A N 1
ATOM 1713 C CA . TYR A 1 207 ? 20.319 4.730 8.317 1.00 67.94 207 TYR A CA 1
ATOM 1714 C C . TYR A 1 207 ? 20.262 3.615 7.260 1.00 67.94 207 TYR A C 1
ATOM 1716 O O . TYR A 1 207 ? 19.342 3.587 6.448 1.00 67.94 207 TYR A O 1
ATOM 1724 N N . LEU A 1 208 ? 21.177 2.636 7.277 1.00 66.44 208 LEU A N 1
ATOM 1725 C CA . LEU A 1 208 ? 21.207 1.530 6.293 1.00 66.44 208 LEU A CA 1
ATOM 1726 C C . LEU A 1 208 ? 19.884 0.735 6.184 1.00 66.44 208 LEU A C 1
ATOM 1728 O O . LEU A 1 208 ? 19.538 0.190 5.126 1.00 66.44 208 LEU A O 1
ATOM 1732 N N . ASN A 1 209 ? 19.128 0.669 7.281 1.00 68.44 209 ASN A N 1
ATOM 1733 C CA . ASN A 1 209 ? 17.867 -0.070 7.358 1.00 68.44 209 ASN A CA 1
ATOM 1734 C C . ASN A 1 209 ? 16.641 0.743 6.919 1.00 68.44 209 ASN A C 1
ATOM 1736 O O . ASN A 1 209 ? 15.572 0.160 6.733 1.00 68.44 209 ASN A O 1
ATOM 1740 N N . VAL A 1 210 ? 16.776 2.057 6.730 1.00 72.94 210 VAL A N 1
ATOM 1741 C CA . VAL A 1 210 ? 15.683 2.937 6.298 1.00 72.94 210 VAL A CA 1
ATOM 1742 C C . VAL A 1 210 ? 15.915 3.421 4.868 1.00 72.94 210 VAL A C 1
ATOM 1744 O O . VAL A 1 210 ? 17.042 3.483 4.382 1.00 72.94 210 VAL A O 1
ATOM 1747 N N . GLY A 1 211 ? 14.831 3.703 4.148 1.00 73.19 211 GLY A N 1
ATOM 1748 C CA . GLY A 1 211 ? 14.932 4.270 2.803 1.00 73.19 211 GLY A CA 1
ATOM 1749 C C . GLY A 1 211 ? 15.392 5.730 2.843 1.00 73.19 211 GLY A C 1
ATOM 1750 O O . GLY A 1 211 ? 15.099 6.442 3.801 1.00 73.19 211 GLY A O 1
ATOM 1751 N N . LYS A 1 212 ? 16.024 6.214 1.763 1.00 77.50 212 LYS A N 1
ATOM 1752 C CA . LYS A 1 212 ? 16.359 7.645 1.553 1.00 77.50 212 LYS A CA 1
ATOM 1753 C C . LYS A 1 212 ? 15.161 8.578 1.797 1.00 77.50 212 LYS A C 1
ATOM 1755 O O . LYS A 1 212 ? 15.309 9.729 2.202 1.00 77.50 212 LYS A O 1
ATOM 1760 N N . ASP A 1 213 ? 13.974 8.052 1.549 1.00 79.12 213 ASP A N 1
ATOM 1761 C CA . ASP A 1 213 ? 12.707 8.766 1.573 1.00 79.12 213 ASP A CA 1
ATOM 1762 C C . ASP A 1 213 ? 12.238 9.141 2.985 1.00 79.12 213 ASP A C 1
ATOM 1764 O O . ASP A 1 213 ? 11.408 10.040 3.128 1.00 79.12 213 ASP A O 1
ATOM 1768 N N . ILE A 1 214 ? 12.778 8.502 4.032 1.00 80.81 214 ILE A N 1
ATOM 1769 C CA . ILE A 1 214 ? 12.358 8.742 5.420 1.00 80.81 214 ILE A CA 1
ATOM 1770 C C . ILE A 1 214 ? 12.539 10.206 5.829 1.00 80.81 214 ILE A C 1
ATOM 1772 O O . ILE A 1 214 ? 11.641 10.783 6.425 1.00 80.81 214 ILE A O 1
ATOM 1776 N N . CYS A 1 215 ? 13.647 10.845 5.443 1.00 80.38 215 CYS A N 1
ATOM 1777 C CA . CYS A 1 215 ? 13.930 12.232 5.815 1.00 80.38 215 CYS A CA 1
ATOM 1778 C C . CYS A 1 215 ? 12.892 13.200 5.224 1.00 80.38 215 CYS A C 1
ATOM 1780 O O . CYS A 1 215 ? 12.427 14.120 5.897 1.00 80.38 215 CYS A O 1
ATOM 1782 N N . TYR A 1 216 ? 12.465 12.955 3.980 1.00 84.88 216 TYR A N 1
ATOM 1783 C CA . TYR A 1 216 ? 11.396 13.736 3.359 1.00 84.88 216 TYR A CA 1
ATOM 1784 C C . TYR A 1 216 ? 10.065 13.532 4.086 1.00 84.88 216 TYR A C 1
ATOM 1786 O O . TYR A 1 216 ? 9.358 14.498 4.373 1.00 84.88 216 TYR A O 1
ATOM 1794 N N . ILE A 1 217 ? 9.736 12.274 4.379 1.00 83.19 217 ILE A N 1
ATOM 1795 C CA . ILE A 1 217 ? 8.509 11.878 5.068 1.00 83.19 217 ILE A CA 1
ATOM 1796 C C . ILE A 1 217 ? 8.427 12.534 6.449 1.00 83.19 217 ILE A C 1
ATOM 1798 O O . ILE A 1 217 ? 7.433 13.197 6.742 1.00 83.19 217 ILE A O 1
ATOM 1802 N N . GLU A 1 218 ? 9.480 12.408 7.255 1.00 83.81 218 GLU A N 1
ATOM 1803 C CA . GLU A 1 218 ? 9.552 12.972 8.602 1.00 83.81 218 GLU A CA 1
ATOM 1804 C C . GLU A 1 218 ? 9.396 14.483 8.589 1.00 83.81 218 GLU A C 1
ATOM 1806 O O . GLU A 1 218 ? 8.515 15.030 9.254 1.00 83.81 218 GLU A O 1
ATOM 1811 N N . ARG A 1 219 ? 10.188 15.161 7.753 1.00 87.25 219 ARG A N 1
ATOM 1812 C CA . ARG A 1 219 ? 10.127 16.615 7.635 1.00 87.25 219 ARG A CA 1
ATOM 1813 C C . ARG A 1 219 ? 8.745 17.084 7.196 1.00 87.25 219 ARG A C 1
ATOM 1815 O O . ARG A 1 219 ? 8.251 18.087 7.708 1.00 87.25 219 ARG A O 1
ATOM 1822 N N . TRP A 1 220 ? 8.112 16.377 6.259 1.00 87.31 220 TRP A N 1
ATOM 1823 C CA . TRP A 1 220 ? 6.766 16.713 5.802 1.00 87.31 220 TRP A CA 1
ATOM 1824 C C . TRP A 1 220 ? 5.737 16.556 6.927 1.00 87.31 220 TRP A C 1
ATOM 1826 O O . TRP A 1 220 ? 4.930 17.459 7.138 1.00 87.31 220 TRP A O 1
ATOM 1836 N N . ILE A 1 221 ? 5.785 15.459 7.686 1.00 85.81 221 ILE A N 1
ATOM 1837 C CA . ILE A 1 221 ? 4.856 15.226 8.800 1.00 85.81 221 ILE A CA 1
ATOM 1838 C C . ILE A 1 221 ? 5.045 16.278 9.894 1.00 85.81 221 ILE A C 1
ATOM 1840 O O . ILE A 1 221 ? 4.067 16.884 10.324 1.00 85.81 221 ILE A O 1
ATOM 1844 N N . GLN A 1 222 ? 6.285 16.549 10.300 1.00 88.25 222 GLN A N 1
ATOM 1845 C CA . GLN A 1 222 ? 6.576 17.551 11.325 1.00 88.25 222 GLN A CA 1
ATOM 1846 C C . GLN A 1 222 ? 6.107 18.948 10.904 1.00 88.25 222 GLN A C 1
ATOM 1848 O O . GLN A 1 222 ? 5.479 19.656 11.686 1.00 88.25 222 GLN A O 1
ATOM 1853 N N . THR A 1 223 ? 6.355 19.327 9.648 1.00 89.00 223 THR A N 1
ATOM 1854 C CA . THR A 1 223 ? 6.031 20.670 9.142 1.00 89.00 223 THR A CA 1
ATOM 1855 C C . THR A 1 223 ? 4.527 20.875 8.947 1.00 89.00 223 THR A C 1
ATOM 1857 O O . THR A 1 223 ? 4.022 21.960 9.221 1.00 89.00 223 THR A O 1
ATOM 1860 N N . TYR A 1 224 ? 3.805 19.865 8.446 1.00 87.31 224 TYR A N 1
ATOM 1861 C CA . TYR A 1 224 ? 2.419 20.035 7.988 1.00 87.31 224 TYR A CA 1
ATOM 1862 C C . TYR A 1 224 ? 1.356 19.379 8.873 1.00 87.31 224 TYR A C 1
ATOM 1864 O O . TYR A 1 224 ? 0.186 19.733 8.741 1.00 87.31 224 TYR A O 1
ATOM 1872 N N . LEU A 1 225 ? 1.719 18.434 9.741 1.00 86.31 225 LEU A N 1
ATOM 1873 C CA . LEU A 1 225 ? 0.774 17.728 10.612 1.00 86.31 225 LEU A CA 1
ATOM 1874 C C . LEU A 1 225 ? 1.089 17.961 12.084 1.00 86.31 225 LEU A C 1
ATOM 1876 O O . LEU A 1 225 ? 0.302 18.592 12.781 1.00 86.31 225 LEU A O 1
ATOM 1880 N N . GLU A 1 226 ? 2.239 17.486 12.554 1.00 87.94 226 GLU A N 1
ATOM 1881 C CA . GLU A 1 226 ? 2.526 17.450 13.991 1.00 87.94 226 GLU A CA 1
ATOM 1882 C C . GLU A 1 226 ? 2.755 18.852 14.555 1.00 87.94 226 GLU A C 1
ATOM 1884 O O . GLU A 1 226 ? 2.170 19.180 15.579 1.00 87.94 226 GLU A O 1
ATOM 1889 N N . GLY A 1 227 ? 3.510 19.705 13.858 1.00 87.88 227 GLY A N 1
ATOM 1890 C CA . GLY A 1 227 ? 3.723 21.095 14.260 1.00 87.88 227 GLY A CA 1
ATOM 1891 C C . GLY A 1 227 ? 2.434 21.929 14.317 1.00 87.88 227 GLY A C 1
ATOM 1892 O O . GLY A 1 227 ? 2.138 22.503 15.362 1.00 87.88 227 GLY A O 1
ATOM 1893 N N . PRO A 1 228 ? 1.655 22.033 13.223 1.00 91.56 228 PRO A N 1
ATOM 1894 C CA . PRO A 1 228 ? 0.486 22.913 13.197 1.00 91.56 228 PRO A CA 1
ATOM 1895 C C . PRO A 1 228 ? -0.774 22.321 13.845 1.00 91.56 228 PRO A C 1
ATOM 1897 O O . PRO A 1 228 ? -1.601 23.081 14.343 1.00 91.56 228 PRO A O 1
ATOM 1900 N N . LEU A 1 229 ? -0.969 20.997 13.807 1.00 89.00 229 LEU A N 1
ATOM 1901 C CA . LEU A 1 229 ? -2.239 20.358 14.184 1.00 89.00 229 LEU A CA 1
ATOM 1902 C C . LEU A 1 229 ? -2.135 19.457 15.421 1.00 89.00 229 LEU A C 1
ATOM 1904 O O . LEU A 1 229 ? -3.167 18.965 15.877 1.00 89.00 229 LEU A O 1
ATOM 1908 N N . ASN A 1 230 ? -0.930 19.220 15.961 1.00 88.25 230 ASN A N 1
ATOM 1909 C CA . ASN A 1 230 ? -0.682 18.308 17.088 1.00 88.25 230 ASN A CA 1
ATOM 1910 C C . ASN A 1 230 ? -1.330 16.922 16.904 1.00 88.25 230 ASN A C 1
ATOM 1912 O O . ASN A 1 230 ? -1.763 16.282 17.864 1.00 88.25 230 ASN A O 1
ATOM 1916 N N . CYS A 1 231 ? -1.431 16.457 15.659 1.00 83.19 231 CYS A N 1
ATOM 1917 C CA . CYS A 1 231 ? -2.068 15.195 15.319 1.00 83.19 231 CYS A CA 1
ATOM 1918 C C . CYS A 1 231 ? -1.254 14.425 14.277 1.00 83.19 231 CYS A C 1
ATOM 1920 O O . CYS A 1 231 ? -0.375 14.969 13.608 1.00 83.19 231 CYS A O 1
ATOM 1922 N N . THR A 1 232 ? -1.540 13.129 14.158 1.00 82.31 232 THR A N 1
ATOM 1923 C CA . THR A 1 232 ? -0.794 12.214 13.293 1.00 82.31 232 THR A CA 1
ATOM 1924 C C . THR A 1 232 ? -1.736 11.226 12.602 1.00 82.31 232 THR A C 1
ATOM 1926 O O . THR A 1 232 ? -2.874 11.032 13.040 1.00 82.31 232 THR A O 1
ATOM 1929 N N . TYR A 1 233 ? -1.300 10.608 11.499 1.00 80.62 233 TYR A N 1
ATOM 1930 C CA . TYR A 1 233 ? -2.123 9.618 10.795 1.00 80.62 233 TYR A CA 1
ATOM 1931 C C . TYR A 1 233 ? -2.283 8.321 11.608 1.00 80.62 233 TYR A C 1
ATOM 1933 O O . TYR A 1 233 ? -1.349 7.880 12.277 1.00 80.62 233 TYR A O 1
ATOM 1941 N N . PRO A 1 234 ? -3.424 7.623 11.486 1.00 80.75 234 PRO A N 1
ATOM 1942 C CA . PRO A 1 234 ? -3.692 6.406 12.259 1.00 80.75 234 PRO A CA 1
ATOM 1943 C C . PRO A 1 234 ? -2.775 5.225 11.909 1.00 80.75 234 PRO A C 1
ATOM 1945 O O . PRO A 1 234 ? -2.600 4.313 12.709 1.00 80.75 234 PRO A O 1
ATOM 1948 N N . TYR A 1 235 ? -2.181 5.237 10.717 1.00 79.12 235 TYR A N 1
ATOM 1949 C CA . TYR A 1 235 ? -1.249 4.218 10.231 1.00 79.12 235 TYR A CA 1
ATOM 1950 C C . TYR A 1 235 ? 0.221 4.652 10.356 1.00 79.12 235 TYR A C 1
ATOM 1952 O O . TYR A 1 235 ? 1.102 4.043 9.752 1.00 79.12 235 TYR A O 1
ATOM 1960 N N . MET A 1 236 ? 0.521 5.699 11.138 1.00 78.81 236 MET A N 1
ATOM 1961 C CA . MET A 1 236 ? 1.897 6.187 11.278 1.00 78.81 236 MET A CA 1
ATOM 1962 C C . MET A 1 236 ? 2.861 5.157 11.855 1.00 78.81 236 MET A C 1
ATOM 1964 O O . MET A 1 236 ? 4.020 5.146 11.453 1.00 78.81 236 MET A O 1
ATOM 1968 N N . ASN A 1 237 ? 2.386 4.257 12.715 1.00 75.06 237 ASN A N 1
ATOM 1969 C CA . ASN A 1 237 ? 3.206 3.185 13.284 1.00 75.06 237 ASN A CA 1
ATOM 1970 C C . ASN A 1 237 ? 3.750 2.210 12.222 1.00 75.06 237 ASN A C 1
ATOM 1972 O O . ASN A 1 237 ? 4.735 1.526 12.476 1.00 75.06 237 ASN A O 1
ATOM 1976 N N . GLU A 1 238 ? 3.129 2.137 11.039 1.00 74.06 238 GLU A N 1
ATOM 1977 C CA . GLU A 1 238 ? 3.621 1.311 9.927 1.00 74.06 238 GLU A CA 1
ATOM 1978 C C . GLU A 1 238 ? 4.661 2.042 9.068 1.00 74.06 238 GLU A C 1
ATOM 1980 O O . GLU A 1 238 ? 5.536 1.413 8.476 1.00 74.06 238 GLU A O 1
ATOM 1985 N N . ILE A 1 239 ? 4.584 3.376 9.014 1.00 73.50 239 ILE A N 1
ATOM 1986 C CA . ILE A 1 239 ? 5.491 4.222 8.224 1.00 73.50 239 ILE A CA 1
ATOM 1987 C C . ILE A 1 239 ? 6.764 4.538 9.024 1.00 73.50 239 ILE A C 1
ATOM 1989 O O . ILE A 1 239 ? 7.877 4.484 8.490 1.00 73.50 239 ILE A O 1
ATOM 1993 N N . ARG A 1 240 ? 6.601 4.845 10.316 1.00 72.44 240 ARG A N 1
ATOM 1994 C CA . ARG A 1 240 ? 7.670 5.092 11.284 1.00 72.44 240 ARG A CA 1
ATOM 1995 C C . ARG A 1 240 ? 7.954 3.818 12.074 1.00 72.44 240 ARG A C 1
ATOM 1997 O O . ARG A 1 240 ? 7.252 3.553 13.050 1.00 72.44 240 ARG A O 1
ATOM 2004 N N . PRO A 1 241 ? 8.996 3.040 11.737 1.00 58.31 241 PRO A N 1
ATOM 2005 C CA . PRO A 1 241 ? 9.490 2.057 12.684 1.00 58.31 241 PRO A CA 1
ATOM 2006 C C . PRO A 1 241 ? 9.922 2.811 13.950 1.00 58.31 241 PRO A C 1
ATOM 2008 O O . PRO A 1 241 ? 10.740 3.728 13.891 1.00 58.31 241 PRO A O 1
ATOM 2011 N N . THR A 1 242 ? 9.362 2.416 15.092 1.00 52.31 242 THR A N 1
ATOM 2012 C CA . THR A 1 242 ? 9.465 2.997 16.450 1.00 52.31 242 THR A CA 1
ATOM 2013 C C . THR A 1 242 ? 10.885 3.232 16.988 1.00 52.31 242 THR A C 1
ATOM 2015 O O . THR A 1 242 ? 11.050 3.679 18.116 1.00 52.31 242 THR A O 1
ATOM 2018 N N . LYS A 1 243 ? 11.930 2.969 16.200 1.00 46.97 243 LYS A N 1
ATOM 2019 C CA . LYS A 1 243 ? 13.330 3.240 16.547 1.00 46.97 243 LYS A CA 1
ATOM 2020 C C . LYS A 1 243 ? 13.796 4.669 16.243 1.00 46.97 243 LYS A C 1
ATOM 2022 O O . LYS A 1 243 ? 14.892 5.017 16.655 1.00 46.97 243 LYS A O 1
ATO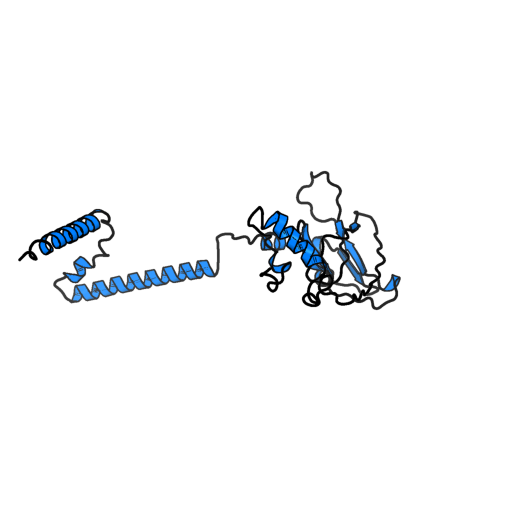M 2027 N N . LEU A 1 244 ? 12.991 5.485 15.562 1.00 48.03 244 LEU A N 1
ATOM 2028 C CA . LEU A 1 244 ? 13.342 6.863 15.176 1.00 48.03 244 LEU A CA 1
ATOM 2029 C C . LEU A 1 244 ? 12.634 7.950 16.007 1.00 48.03 244 LEU A C 1
ATOM 2031 O O . LEU A 1 244 ? 12.768 9.132 15.719 1.00 48.03 244 LEU A O 1
ATOM 2035 N N . SER A 1 245 ? 11.894 7.583 17.057 1.00 34.66 245 SER A N 1
ATOM 2036 C CA . SER A 1 245 ? 11.048 8.502 17.838 1.00 34.66 245 SER A CA 1
ATOM 2037 C C . SER A 1 245 ? 11.793 9.378 18.861 1.00 34.66 245 SER A C 1
ATOM 2039 O O . SER A 1 245 ? 11.231 9.709 19.905 1.00 34.66 245 SER A O 1
ATOM 2041 N N . ARG A 1 246 ? 13.047 9.748 18.584 1.00 32.00 246 ARG A N 1
ATOM 2042 C CA . ARG A 1 246 ? 13.764 10.844 19.253 1.00 32.00 246 ARG A CA 1
ATOM 2043 C C . ARG A 1 246 ? 14.756 11.472 18.277 1.00 32.00 246 ARG A C 1
ATOM 2045 O O . ARG A 1 246 ? 15.925 11.098 18.259 1.00 32.00 246 ARG A O 1
ATOM 2052 N N . LEU A 1 247 ? 14.258 12.413 17.490 1.00 33.91 247 LEU A N 1
ATOM 2053 C CA . LEU A 1 247 ? 15.021 13.535 16.955 1.00 33.91 247 LEU A CA 1
ATOM 2054 C C . LEU A 1 247 ? 14.272 14.801 17.357 1.00 33.91 247 LEU A C 1
ATOM 2056 O O . LEU A 1 247 ? 13.031 14.800 17.181 1.00 33.91 247 LEU A O 1
#

Foldseek 3Di:
DDDPPPVVVVVVVVVVVVVVVCVVCVPPPPPCPVVLVPDPDPVSNVVVVVVVVVVVVVVVVVVVVVVVCCVPPVPPPPVLVLVVCVPVNWDQVQWWDFKDFQPDTDDRDVQWDWAQDPPPGTDTDGDDDDQPDDDPRGDIDTDTDDTDDPDPPPPDADWDWDADDPPALAGAPPDTDTDHPPDDDDDDDDDDDDDDDDDPPPDDPVQVRHDPRLVVVVVCCCVPPCVPPVDDDSCVCSNDVPPPPPD

pLDDT: mean 77.14, std 14.64, range [32.0, 96.25]

Mean predicted aligned error: 16.09 Å